Protein AF-A0A420GBQ2-F1 (afdb_monomer_lite)

Organism: NCBI:txid459529

Radius of gyration: 22.53 Å; chains: 1; bounding box: 46×82×47 Å

Sequence (245 aa):
MKFKFLFLSILTILLNSCGFDLSGEWDITELYVQKIEGSSKLLYKYDAWGGRDSHVYGFIIIDSTQSFKIDLDSTLPMYNLSEIPSKNKISGIKHECKNDCGDEYYKTKPNYLPLRIDKSKSEGIAIENIVFQYRGLSEKDRGLRGDFVFEKFIETKDSIYFFNLNDIKSVYKKHLDELKLKKGEVYLSENEAGKITRIVINQTTLNPLNNEIIQTVAYFLSPESKIESSDFSDRGIFREVKASK

Foldseek 3Di:
DPPVVVVVVVVVCVVVVPPPPVPFAWAWPFWWWFDAAPDQKIKIWTWTAGDPRDTDTAIAIDGVVDDDDDDPVRGAPAPAFAAWGHQAETEHEDEDQPLCDDPSVVVDDADQFFPDWDWDDHPNYIYIYTYGHPCNVPVAAQDDQAAWEFADWDDDQFKIKTAFIWGDPDPVTDTDGMDIGTFAPWEFDADPVQWTAKIKDWHFDADPPGRGTNYTYIYIYGYPDTDGPVVDDSTSYIYTDPPDD

Structure (mmCIF, N/CA/C/O backbone):
data_AF-A0A420GBQ2-F1
#
_entry.id   AF-A0A420GBQ2-F1
#
loop_
_atom_site.group_PDB
_atom_site.id
_atom_site.type_symbol
_atom_site.label_atom_id
_atom_site.label_alt_id
_atom_site.label_comp_id
_atom_site.label_asym_id
_atom_site.label_entity_id
_atom_site.label_seq_id
_atom_site.pdbx_PDB_ins_code
_atom_site.Cartn_x
_atom_site.Cartn_y
_atom_site.Cartn_z
_atom_site.occupancy
_atom_site.B_iso_or_equiv
_atom_site.auth_seq_id
_atom_site.auth_comp_id
_atom_site.auth_asym_id
_atom_site.auth_atom_id
_atom_site.pdbx_PDB_model_num
ATOM 1 N N . MET A 1 1 ? 28.079 -57.629 24.227 1.00 48.16 1 MET A N 1
ATOM 2 C CA . MET A 1 1 ? 27.407 -57.046 23.037 1.00 48.16 1 MET A CA 1
ATOM 3 C C . MET A 1 1 ? 26.118 -56.257 23.323 1.00 48.16 1 MET A C 1
ATOM 5 O O . MET A 1 1 ? 25.509 -55.806 22.368 1.00 48.16 1 MET A O 1
ATOM 9 N N . LYS A 1 2 ? 25.702 -56.015 24.581 1.00 47.53 2 LYS A N 1
ATOM 10 C CA . LYS A 1 2 ? 24.427 -55.316 24.871 1.00 47.53 2 LYS A CA 1
ATOM 11 C C . LYS A 1 2 ? 24.547 -53.805 25.155 1.00 47.53 2 LYS A C 1
ATOM 13 O O . LYS A 1 2 ? 23.568 -53.093 25.004 1.00 47.53 2 LYS A O 1
ATOM 18 N N . PHE A 1 3 ? 25.742 -53.294 25.469 1.00 49.47 3 PHE A N 1
ATOM 19 C CA . PHE A 1 3 ? 25.951 -51.862 25.761 1.00 49.47 3 PHE A CA 1
ATOM 20 C C . PHE A 1 3 ? 26.201 -50.981 24.522 1.00 49.47 3 PHE A C 1
ATOM 22 O O . PHE A 1 3 ? 25.900 -49.794 24.547 1.00 49.47 3 PHE A O 1
ATOM 29 N N . LYS A 1 4 ? 26.700 -51.553 23.414 1.00 45.00 4 LYS A N 1
ATOM 30 C CA . LYS A 1 4 ? 26.932 -50.802 22.163 1.00 45.00 4 LYS A CA 1
ATOM 31 C C . LYS A 1 4 ? 25.638 -50.466 21.412 1.00 45.00 4 LYS A C 1
ATOM 33 O O . LYS A 1 4 ? 25.600 -49.472 20.701 1.00 45.00 4 LYS A O 1
ATOM 38 N N . PHE A 1 5 ? 24.580 -51.259 21.601 1.00 50.59 5 PHE A N 1
ATOM 39 C CA . PHE A 1 5 ? 23.279 -51.008 20.974 1.00 50.59 5 PHE A CA 1
ATOM 40 C C . PHE A 1 5 ? 22.520 -49.856 21.648 1.00 50.59 5 PHE A C 1
ATOM 42 O O . PHE A 1 5 ? 21.879 -49.076 20.955 1.00 50.59 5 PHE A O 1
ATOM 49 N N . LEU A 1 6 ? 22.668 -49.689 22.971 1.00 51.25 6 LEU A N 1
ATOM 50 C CA . LEU A 1 6 ? 21.994 -48.623 23.724 1.00 51.25 6 LEU A CA 1
ATOM 51 C C . LEU A 1 6 ? 22.535 -47.222 23.372 1.00 51.25 6 LEU A C 1
ATOM 53 O O . LEU A 1 6 ? 21.782 -46.253 23.295 1.00 51.25 6 LEU A O 1
ATOM 57 N N . PHE A 1 7 ? 23.843 -47.129 23.10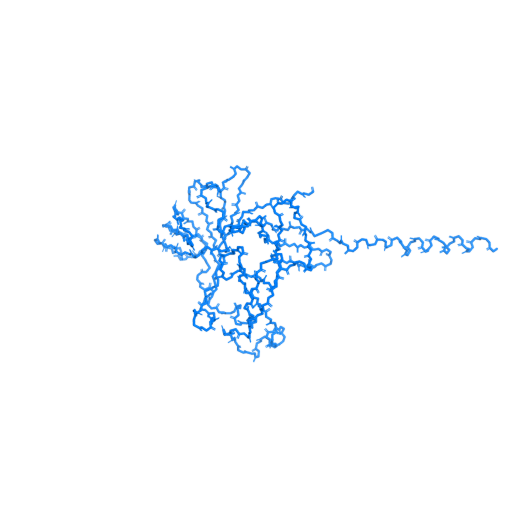8 1.00 53.84 7 PHE A N 1
ATOM 58 C CA . PHE A 1 7 ? 24.493 -45.878 22.707 1.00 53.84 7 PHE A CA 1
ATOM 59 C C . PHE A 1 7 ? 24.068 -45.434 21.297 1.00 53.84 7 PHE A C 1
ATOM 61 O O . PHE A 1 7 ? 23.912 -44.243 21.045 1.00 53.84 7 PHE A O 1
ATOM 68 N N . LEU A 1 8 ? 23.804 -46.389 20.394 1.00 54.50 8 LEU A N 1
ATOM 69 C CA . LEU A 1 8 ? 23.334 -46.111 19.033 1.00 54.50 8 LEU A CA 1
ATOM 70 C C . LEU A 1 8 ? 21.863 -45.649 19.007 1.00 54.50 8 LEU A C 1
ATOM 72 O O . LEU A 1 8 ? 21.494 -44.803 18.193 1.00 54.50 8 LEU A O 1
ATOM 76 N N . SER A 1 9 ? 21.032 -46.142 19.934 1.00 55.81 9 SER A N 1
ATOM 77 C CA . SER A 1 9 ? 19.646 -45.679 20.111 1.00 55.81 9 SER A CA 1
ATOM 78 C C . SER A 1 9 ? 19.543 -44.283 20.741 1.00 55.81 9 SER A C 1
ATOM 80 O O . SER A 1 9 ? 18.663 -43.515 20.379 1.00 55.81 9 SER A O 1
ATOM 82 N N . ILE A 1 10 ? 20.464 -43.898 21.633 1.00 58.31 10 ILE A N 1
ATOM 83 C CA . ILE A 1 10 ? 20.493 -42.534 22.198 1.00 58.31 10 ILE A CA 1
ATOM 84 C C . ILE A 1 10 ? 21.029 -41.530 21.166 1.00 58.31 10 ILE A C 1
ATOM 86 O O . ILE A 1 10 ? 20.510 -40.421 21.056 1.00 58.31 10 ILE A O 1
ATOM 90 N N . LEU A 1 11 ? 22.006 -41.930 20.345 1.00 50.84 11 LEU A N 1
ATOM 91 C CA . LEU A 1 11 ? 22.536 -41.081 19.275 1.00 50.84 11 LEU A CA 1
ATOM 92 C C . LEU A 1 11 ? 21.506 -40.840 18.157 1.00 50.84 11 LEU A C 1
ATOM 94 O O . LEU A 1 11 ? 21.461 -39.756 17.589 1.00 50.84 11 LEU A O 1
ATOM 98 N N . THR A 1 12 ? 20.634 -41.812 17.876 1.00 54.34 12 THR A N 1
ATOM 99 C CA . THR A 1 12 ? 19.519 -41.627 16.932 1.00 54.34 12 THR A CA 1
ATOM 100 C C . THR A 1 12 ? 18.398 -40.769 17.514 1.00 54.34 12 THR A C 1
ATOM 102 O O . THR A 1 12 ? 17.785 -40.030 16.755 1.00 54.34 12 THR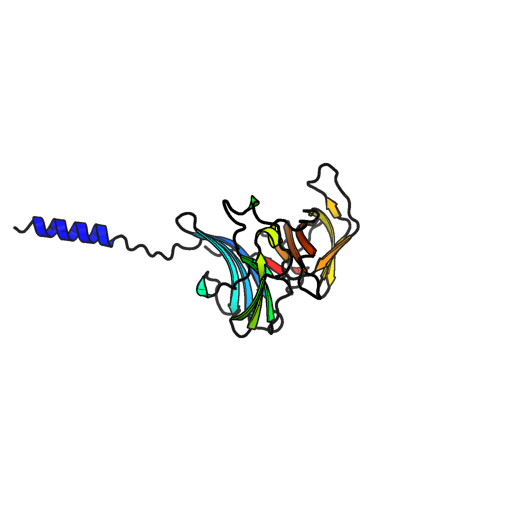 A O 1
ATOM 105 N N . ILE A 1 13 ? 18.166 -40.766 18.830 1.00 54.28 13 ILE A N 1
ATOM 106 C CA . ILE A 1 13 ? 17.232 -39.818 19.465 1.00 54.28 13 ILE A CA 1
ATOM 107 C C . ILE A 1 13 ? 17.809 -38.395 19.465 1.00 54.28 13 ILE A C 1
ATOM 109 O O . ILE A 1 13 ? 17.061 -37.460 19.228 1.00 54.28 13 ILE A O 1
ATOM 113 N N . LEU A 1 14 ? 19.125 -38.214 19.624 1.00 49.19 14 LEU A N 1
ATOM 114 C CA . LEU A 1 14 ? 19.772 -36.893 19.523 1.00 49.19 14 LEU A CA 1
ATOM 115 C C . LEU A 1 14 ? 19.879 -36.369 18.079 1.00 49.19 14 LEU A C 1
ATOM 117 O O . LEU A 1 14 ? 19.905 -35.161 17.866 1.00 49.19 14 LEU A O 1
ATOM 121 N N . LEU A 1 15 ? 19.912 -37.257 17.080 1.00 48.31 15 LEU A N 1
ATOM 122 C CA . LEU A 1 15 ? 19.883 -36.878 15.661 1.00 48.31 15 LEU A CA 1
ATOM 123 C C . LEU A 1 15 ? 18.452 -36.707 15.117 1.00 48.31 15 LEU A C 1
ATOM 125 O O . LEU A 1 15 ? 18.262 -35.959 14.164 1.00 48.31 15 LEU A O 1
ATOM 129 N N . ASN A 1 16 ? 17.447 -37.338 15.737 1.00 43.59 16 ASN A N 1
ATOM 130 C CA . ASN A 1 16 ? 16.025 -37.136 15.425 1.00 43.59 16 ASN A CA 1
ATOM 131 C C . ASN A 1 16 ? 15.321 -36.152 16.380 1.00 43.59 16 ASN A C 1
ATOM 133 O O . ASN A 1 16 ? 14.160 -35.827 16.155 1.00 43.59 16 ASN A O 1
ATOM 137 N N . SER A 1 17 ? 16.002 -35.620 17.406 1.00 36.12 17 SER A N 1
ATOM 138 C CA . SER A 1 17 ? 15.515 -34.471 18.188 1.00 36.12 17 SER A CA 1
ATOM 139 C C . SER A 1 17 ? 15.800 -33.133 17.508 1.00 36.12 17 SER A C 1
ATOM 141 O O . SER A 1 17 ? 15.483 -32.087 18.063 1.00 36.12 17 SER A O 1
ATOM 143 N N . CYS A 1 18 ? 16.312 -33.145 16.276 1.00 40.25 18 CYS A N 1
ATOM 144 C CA . CYS A 1 18 ? 15.996 -32.097 15.312 1.00 40.25 18 CYS A CA 1
ATOM 145 C C . CYS A 1 18 ? 14.585 -32.339 14.749 1.00 40.25 18 CYS A C 1
ATOM 147 O O . CYS A 1 18 ? 14.385 -32.388 13.539 1.00 40.25 18 CYS A O 1
ATOM 149 N N . GLY A 1 19 ? 13.597 -32.456 15.642 1.00 38.06 19 GLY A N 1
ATOM 150 C CA . GLY A 1 19 ? 12.214 -32.082 15.365 1.00 38.06 19 GLY A CA 1
ATOM 151 C C . GLY A 1 19 ? 12.168 -30.564 15.258 1.00 38.06 19 GLY A C 1
ATOM 152 O O . GLY A 1 19 ? 11.635 -29.869 16.112 1.00 38.06 19 GLY A O 1
ATOM 153 N N . PHE A 1 20 ? 12.864 -30.058 14.249 1.00 38.66 20 PHE A N 1
ATOM 154 C CA . PHE A 1 20 ? 12.733 -28.712 13.755 1.00 38.66 20 PHE A CA 1
ATOM 155 C C . PHE A 1 20 ? 11.348 -28.694 13.107 1.00 38.66 20 PHE A C 1
ATOM 157 O O . PHE A 1 20 ? 11.204 -29.036 11.933 1.00 38.66 20 PHE A O 1
ATOM 164 N N . ASP A 1 21 ? 10.321 -28.342 13.883 1.00 37.12 21 ASP A N 1
ATOM 165 C CA . ASP A 1 21 ? 9.167 -27.655 13.314 1.00 37.12 21 ASP A CA 1
ATOM 166 C C . ASP A 1 21 ? 9.733 -26.399 12.633 1.00 37.12 21 ASP A C 1
ATOM 168 O O . ASP A 1 21 ? 9.900 -25.335 13.220 1.00 37.12 21 ASP A O 1
ATOM 172 N N . LEU A 1 22 ? 10.145 -26.568 11.375 1.00 38.34 22 LEU A N 1
ATOM 173 C CA . LEU A 1 22 ? 10.631 -25.531 10.467 1.00 38.34 22 LEU A CA 1
ATOM 174 C C . LEU A 1 22 ? 9.480 -24.655 9.959 1.00 38.34 22 LEU A C 1
ATOM 176 O O . LEU A 1 22 ? 9.644 -23.933 8.983 1.00 38.34 22 LEU A O 1
ATOM 180 N N . SER A 1 23 ? 8.332 -24.661 10.633 1.00 43.38 23 SER A N 1
ATOM 181 C CA . SER A 1 23 ? 7.486 -23.479 10.704 1.00 43.38 23 SER A CA 1
ATOM 182 C C . SER A 1 23 ? 8.012 -22.616 11.846 1.00 43.38 23 SER A C 1
ATOM 184 O O . SER A 1 23 ? 7.393 -22.543 12.906 1.00 43.38 23 SER A O 1
ATOM 186 N N . GLY A 1 24 ? 9.188 -22.006 11.663 1.00 53.81 24 GLY A N 1
ATOM 187 C CA . GLY A 1 24 ? 9.595 -20.930 12.559 1.00 53.81 24 GLY A CA 1
ATOM 188 C C . GLY A 1 24 ? 8.446 -19.930 12.601 1.00 53.81 24 GLY A C 1
ATOM 189 O O . GLY A 1 24 ? 8.025 -19.458 11.544 1.00 53.81 24 GLY A O 1
ATOM 190 N N . GLU A 1 25 ? 7.869 -19.710 13.782 1.00 75.62 25 GLU A N 1
ATOM 191 C CA . GLU A 1 25 ? 6.807 -18.725 13.945 1.00 75.62 25 GLU A CA 1
ATOM 192 C C . GLU A 1 25 ? 7.329 -17.394 13.403 1.00 75.62 25 GLU A C 1
ATOM 194 O O . GLU A 1 25 ? 8.413 -16.938 13.774 1.00 75.62 25 GLU A O 1
ATOM 199 N N . TRP A 1 26 ? 6.605 -16.830 12.439 1.00 86.25 26 TRP A N 1
ATOM 200 C CA . TRP A 1 26 ? 6.921 -15.518 11.902 1.00 86.25 26 TRP A CA 1
ATOM 201 C C . TRP A 1 26 ? 6.672 -14.488 13.003 1.00 86.25 26 TRP A C 1
ATOM 203 O O . TRP A 1 26 ? 5.545 -14.347 13.475 1.00 86.25 26 TRP A O 1
ATOM 213 N N . ASP A 1 27 ? 7.714 -13.768 13.399 1.00 88.62 27 ASP A N 1
ATOM 214 C CA . ASP A 1 27 ? 7.606 -12.608 14.271 1.00 88.62 27 ASP A CA 1
ATOM 215 C C . ASP A 1 27 ? 7.079 -11.433 13.445 1.00 88.62 27 ASP A C 1
ATOM 217 O O . ASP A 1 27 ? 7.797 -10.841 12.635 1.00 88.62 27 ASP A O 1
ATOM 221 N N . ILE A 1 28 ? 5.784 -11.159 13.587 1.00 89.88 28 ILE A N 1
ATOM 222 C CA . ILE A 1 28 ? 5.087 -10.120 12.832 1.00 89.88 28 ILE A CA 1
ATOM 223 C C . ILE A 1 28 ? 5.432 -8.762 13.443 1.00 89.88 28 ILE A C 1
ATOM 225 O O . ILE A 1 28 ? 4.929 -8.403 14.508 1.00 89.88 28 ILE A O 1
ATOM 229 N N . THR A 1 29 ? 6.269 -7.996 12.748 1.00 89.88 29 THR A N 1
ATOM 230 C CA . THR A 1 29 ? 6.684 -6.654 13.169 1.00 89.88 29 THR A CA 1
ATOM 231 C C . THR A 1 29 ? 5.681 -5.581 12.779 1.00 89.88 29 THR A C 1
ATOM 233 O O . THR A 1 29 ? 5.510 -4.616 13.520 1.00 89.88 29 THR A O 1
ATOM 236 N N . GLU A 1 30 ? 4.992 -5.750 11.648 1.00 91.75 30 GLU A N 1
ATOM 237 C CA . GLU A 1 30 ? 3.912 -4.859 11.225 1.00 91.75 30 GLU A CA 1
ATOM 238 C C . GLU A 1 30 ? 2.740 -5.674 10.684 1.00 91.75 30 GLU A C 1
ATOM 240 O O . GLU A 1 30 ? 2.912 -6.574 9.859 1.00 91.75 30 GLU A O 1
ATOM 245 N N . LEU A 1 31 ? 1.528 -5.331 11.118 1.00 95.19 31 LEU A N 1
ATOM 246 C CA . LEU A 1 31 ? 0.303 -5.913 10.592 1.00 95.19 31 LEU A CA 1
ATOM 247 C C . LEU A 1 31 ? -0.752 -4.832 10.458 1.00 95.19 31 LEU A C 1
ATOM 249 O O . LEU A 1 31 ? -1.149 -4.203 11.437 1.00 95.19 31 LEU A O 1
ATOM 253 N N . TYR A 1 32 ? -1.243 -4.659 9.242 1.00 96.19 32 TYR A N 1
ATOM 254 C CA . TYR A 1 32 ? -2.335 -3.752 8.963 1.00 96.19 32 TYR A CA 1
ATOM 255 C C . TYR A 1 32 ? -3.437 -4.449 8.184 1.00 96.19 32 TYR A C 1
ATOM 257 O O . TYR A 1 32 ? -3.175 -5.353 7.393 1.00 96.19 32 TYR A O 1
ATOM 265 N N . VAL A 1 33 ? -4.673 -3.990 8.352 1.00 96.12 33 VAL A N 1
ATOM 266 C CA . VAL A 1 33 ? -5.839 -4.553 7.672 1.00 96.12 33 VAL A CA 1
ATOM 267 C C . VAL A 1 33 ? -6.712 -3.464 7.067 1.00 96.12 33 VAL A C 1
ATOM 269 O O . VAL A 1 33 ? -6.931 -2.419 7.676 1.00 96.12 33 VAL A O 1
ATOM 272 N N . GLN A 1 34 ? -7.247 -3.723 5.876 1.00 95.69 34 GLN A N 1
ATOM 273 C CA . GLN A 1 34 ? -8.368 -2.969 5.322 1.00 95.69 34 GLN A CA 1
ATOM 274 C C . GLN A 1 34 ? -9.473 -3.913 4.849 1.00 95.69 34 GLN A C 1
ATOM 276 O O . GLN A 1 34 ? -9.214 -5.041 4.420 1.00 95.69 34 GLN A O 1
ATOM 281 N N . LYS A 1 35 ? -10.718 -3.438 4.862 1.00 94.06 35 LYS A N 1
ATOM 282 C CA . LYS A 1 35 ? -11.835 -4.168 4.257 1.00 94.06 35 LYS A CA 1
ATOM 283 C C . LYS A 1 35 ? -11.841 -3.968 2.744 1.00 94.06 35 LYS A C 1
ATOM 285 O O . LYS A 1 35 ? -11.806 -2.837 2.264 1.00 94.06 35 LYS A O 1
ATOM 290 N N . ILE A 1 36 ? -11.976 -5.053 1.983 1.00 95.38 36 ILE A N 1
ATOM 291 C CA . ILE A 1 36 ? -12.133 -4.971 0.529 1.00 95.38 36 ILE A CA 1
ATOM 292 C C . ILE A 1 36 ? -13.586 -4.596 0.207 1.00 95.38 36 ILE A C 1
ATOM 294 O O . ILE A 1 36 ? -14.518 -5.364 0.478 1.00 95.38 36 ILE A O 1
ATOM 298 N N . GLU A 1 37 ? -13.786 -3.417 -0.394 1.00 90.25 37 GLU A N 1
ATOM 299 C CA . GLU A 1 37 ? -15.114 -2.857 -0.679 1.00 90.25 37 GLU A CA 1
ATOM 300 C C . GLU A 1 37 ? -15.996 -3.845 -1.462 1.00 90.25 37 GLU A C 1
ATOM 302 O O . GLU A 1 37 ? -15.614 -4.386 -2.506 1.00 90.25 37 GLU A O 1
ATOM 307 N N . GLY A 1 38 ? -17.214 -4.054 -0.954 1.00 90.50 38 GLY A N 1
ATOM 308 C CA . GLY A 1 38 ? -18.212 -4.920 -1.576 1.00 90.50 38 GLY A CA 1
ATOM 309 C C . GLY A 1 38 ? -17.965 -6.423 -1.403 1.00 90.50 38 GLY A C 1
ATOM 310 O O . GLY A 1 38 ? -18.552 -7.204 -2.151 1.00 90.50 38 GLY A O 1
ATOM 311 N N . SER A 1 39 ? -17.121 -6.837 -0.452 1.00 93.94 39 SER A N 1
ATOM 312 C CA . SER A 1 39 ? -16.868 -8.249 -0.136 1.00 93.94 39 SER A CA 1
ATOM 313 C C . SER A 1 39 ? -16.846 -8.533 1.376 1.00 93.94 39 SER A C 1
ATOM 315 O O . SER A 1 39 ? -16.790 -7.605 2.187 1.00 93.94 39 SER A O 1
ATOM 317 N N . SER A 1 40 ? -16.872 -9.819 1.745 1.00 94.00 40 SER A N 1
ATOM 318 C CA . SER A 1 40 ? -16.574 -10.320 3.100 1.00 94.00 40 SER A CA 1
ATOM 319 C C . SER A 1 40 ? -15.072 -10.457 3.368 1.00 94.00 40 SER A C 1
ATOM 321 O O . SER A 1 40 ? -14.684 -11.036 4.375 1.00 94.00 40 SER A O 1
ATOM 323 N N . LYS A 1 41 ? -14.212 -9.974 2.465 1.00 95.94 41 LYS A N 1
ATOM 324 C CA . LYS A 1 41 ? -12.771 -10.211 2.529 1.00 95.94 41 LYS A CA 1
ATOM 325 C C . LYS A 1 41 ? -12.017 -9.007 3.074 1.00 95.94 41 LYS A C 1
ATOM 327 O O . LYS A 1 41 ? -12.394 -7.850 2.864 1.00 95.94 41 LYS A O 1
ATOM 332 N N . LEU A 1 42 ? -10.934 -9.313 3.762 1.00 96.31 42 LEU A N 1
ATOM 333 C CA . LEU A 1 42 ? -9.969 -8.389 4.320 1.00 96.31 42 LEU A CA 1
ATOM 334 C C . LEU A 1 42 ? -8.676 -8.500 3.516 1.00 96.31 42 LEU A C 1
ATOM 336 O O . LEU A 1 42 ? -8.286 -9.590 3.101 1.00 96.31 42 LEU A O 1
ATOM 340 N N . LEU A 1 43 ? -8.022 -7.367 3.296 1.00 97.50 43 LEU A N 1
ATOM 341 C CA . LEU A 1 43 ? -6.673 -7.313 2.759 1.00 97.50 43 LEU A CA 1
ATOM 342 C C . LEU A 1 43 ? -5.736 -6.963 3.905 1.00 97.50 43 LEU A C 1
ATOM 344 O O . LEU A 1 43 ? -5.801 -5.856 4.443 1.00 97.50 43 LEU A O 1
ATOM 348 N N . TYR A 1 44 ? -4.874 -7.904 4.259 1.00 96.69 44 TYR A N 1
ATOM 349 C CA . TYR A 1 44 ? -3.814 -7.680 5.224 1.00 96.69 44 TYR A CA 1
ATOM 350 C C . TYR A 1 44 ? -2.550 -7.241 4.506 1.00 96.69 44 TYR A C 1
ATOM 352 O O . TYR A 1 44 ? -2.202 -7.820 3.480 1.00 96.69 44 TYR A O 1
ATOM 360 N N . LYS A 1 45 ? -1.858 -6.249 5.063 1.00 96.56 45 LYS A N 1
ATOM 361 C CA . LYS A 1 45 ? -0.446 -5.986 4.799 1.00 96.56 45 LYS A CA 1
ATOM 362 C C . LYS A 1 45 ? 0.346 -6.473 5.997 1.00 96.56 45 LYS A C 1
ATOM 364 O O . LYS A 1 45 ? -0.008 -6.133 7.122 1.00 96.56 45 LYS A O 1
ATOM 369 N N . TYR A 1 46 ? 1.406 -7.223 5.751 1.00 94.88 46 TYR A N 1
ATOM 370 C CA . TYR A 1 46 ? 2.268 -7.727 6.810 1.00 94.88 46 TYR A CA 1
ATOM 371 C C . TYR A 1 46 ? 3.737 -7.468 6.491 1.00 94.88 46 TYR A C 1
ATOM 373 O O . TYR A 1 46 ? 4.123 -7.411 5.321 1.00 94.88 46 TYR A O 1
ATOM 381 N N . ASP A 1 47 ? 4.526 -7.342 7.549 1.00 93.56 47 ASP A N 1
ATOM 382 C CA . ASP A 1 47 ? 5.983 -7.397 7.565 1.00 93.56 47 ASP A CA 1
ATOM 383 C C . ASP A 1 47 ? 6.378 -8.298 8.738 1.00 93.56 47 ASP A C 1
ATOM 385 O O . ASP A 1 47 ? 5.866 -8.129 9.851 1.00 93.56 47 ASP A O 1
ATOM 389 N N . ALA A 1 48 ? 7.197 -9.311 8.475 1.00 92.25 48 ALA A N 1
ATOM 390 C CA . ALA A 1 48 ? 7.578 -10.288 9.475 1.00 92.25 48 ALA A CA 1
ATOM 391 C C . ALA A 1 48 ? 8.994 -10.822 9.273 1.00 92.25 48 ALA A C 1
ATOM 393 O O . ALA A 1 48 ? 9.499 -10.962 8.153 1.00 92.25 48 ALA A O 1
ATOM 394 N N . TRP A 1 49 ? 9.598 -11.201 10.391 1.00 90.75 49 TRP A N 1
ATOM 395 C CA . TRP A 1 49 ? 10.902 -11.840 10.459 1.00 90.75 49 TRP A CA 1
ATOM 396 C C . TRP A 1 49 ? 10.748 -13.286 10.913 1.00 90.75 49 TRP A C 1
ATOM 398 O O . TRP A 1 49 ? 9.877 -13.621 11.705 1.00 90.75 49 TRP A O 1
ATOM 408 N N . GLY A 1 50 ? 11.588 -14.174 10.411 1.00 84.62 50 GLY A N 1
ATOM 409 C CA . GLY A 1 50 ? 11.617 -15.572 10.809 1.00 84.62 50 GLY A CA 1
ATOM 410 C C . GLY A 1 50 ? 13.051 -16.071 10.874 1.00 84.62 50 GLY A C 1
ATOM 411 O O . GLY A 1 50 ? 13.911 -15.602 10.133 1.00 84.62 50 GLY A O 1
ATOM 412 N N . GLY A 1 51 ? 13.297 -17.058 11.738 1.00 76.81 51 GLY A N 1
ATOM 413 C CA . GLY A 1 51 ? 14.520 -17.868 11.778 1.00 76.81 51 GLY A CA 1
ATOM 414 C C . GLY A 1 51 ? 15.831 -17.153 11.407 1.00 76.81 51 GLY A C 1
ATOM 415 O O . GLY A 1 51 ? 16.144 -16.088 11.920 1.00 76.81 51 GLY A O 1
ATOM 416 N N . ARG A 1 52 ? 16.636 -17.785 10.543 1.00 71.88 52 ARG A N 1
ATOM 417 C CA . ARG A 1 52 ? 17.964 -17.312 10.103 1.00 71.88 52 ARG A CA 1
ATOM 418 C C . ARG A 1 52 ? 17.856 -16.089 9.180 1.00 71.88 52 ARG A C 1
ATOM 420 O O . ARG A 1 52 ? 18.069 -16.222 7.977 1.00 71.88 52 ARG A O 1
ATOM 427 N N . ASP A 1 53 ? 17.486 -14.942 9.735 1.00 72.94 53 ASP A N 1
ATOM 428 C CA . ASP A 1 53 ? 17.402 -13.650 9.041 1.00 72.94 53 ASP A CA 1
ATOM 429 C C . ASP A 1 53 ? 16.454 -13.661 7.827 1.00 72.94 53 ASP A C 1
ATOM 431 O O . ASP A 1 53 ? 16.659 -12.952 6.841 1.00 72.94 53 ASP A O 1
ATOM 435 N N . SER A 1 54 ? 15.413 -14.497 7.866 1.00 85.19 54 SER A N 1
ATOM 436 C CA . SER A 1 54 ? 14.405 -14.531 6.809 1.00 85.19 54 SER A CA 1
ATOM 437 C C . SER A 1 54 ? 13.423 -13.389 7.025 1.00 85.19 54 SER A C 1
ATOM 439 O O . SER A 1 54 ? 12.797 -13.300 8.075 1.00 85.19 54 SER A O 1
ATOM 441 N N . HIS A 1 55 ? 13.278 -12.523 6.030 1.00 90.19 55 HIS A N 1
ATOM 442 C CA . HIS A 1 55 ? 12.339 -11.404 6.048 1.00 90.19 55 HIS A CA 1
ATOM 443 C C . HIS A 1 55 ? 11.286 -11.613 4.968 1.00 90.19 55 HIS A C 1
ATOM 445 O O . HIS A 1 55 ? 11.620 -11.929 3.824 1.00 90.19 55 HIS A O 1
ATOM 451 N N . VAL A 1 56 ? 10.017 -11.460 5.332 1.00 91.12 56 VAL A N 1
ATOM 452 C CA . VAL A 1 56 ? 8.890 -11.566 4.407 1.00 91.12 56 VAL A CA 1
ATOM 453 C C . VAL A 1 56 ? 7.914 -10.435 4.662 1.00 91.12 56 VAL A C 1
ATOM 455 O O . VAL A 1 56 ? 7.570 -10.119 5.795 1.00 91.12 56 VAL A O 1
ATOM 458 N N . TYR A 1 57 ? 7.426 -9.842 3.586 1.00 93.62 57 TYR A N 1
ATOM 459 C CA . TYR A 1 57 ? 6.403 -8.815 3.645 1.00 93.62 57 TYR A CA 1
ATOM 460 C C . TYR A 1 57 ? 5.543 -8.900 2.391 1.00 93.62 57 TYR A C 1
ATOM 462 O O . TYR A 1 57 ? 5.972 -9.416 1.355 1.00 93.62 57 TYR A O 1
ATOM 470 N N . GLY A 1 58 ? 4.321 -8.392 2.470 1.00 95.12 58 GLY A N 1
ATOM 471 C CA . GLY A 1 58 ? 3.420 -8.412 1.328 1.00 95.12 58 GLY A CA 1
ATOM 472 C C . GLY A 1 58 ? 1.974 -8.222 1.729 1.00 95.12 58 GLY A C 1
ATOM 473 O O . GLY A 1 58 ? 1.672 -7.621 2.762 1.00 95.12 58 GLY A O 1
ATOM 474 N N . PHE A 1 59 ? 1.083 -8.741 0.887 1.00 97.25 59 PHE A N 1
ATOM 475 C CA . PHE A 1 59 ? -0.351 -8.689 1.118 1.00 97.25 59 PHE A CA 1
ATOM 476 C C . PHE A 1 59 ? -0.979 -10.078 1.066 1.00 97.25 59 PHE A C 1
ATOM 478 O O . PHE A 1 59 ? -0.599 -10.882 0.221 1.00 97.25 59 PHE A O 1
ATOM 485 N N . ILE A 1 60 ? -1.967 -10.340 1.920 1.00 96.38 60 ILE A N 1
ATOM 486 C CA . ILE A 1 60 ? -2.760 -11.581 1.919 1.00 96.38 60 ILE A CA 1
ATOM 487 C C . ILE A 1 60 ? -4.244 -11.213 1.966 1.00 96.38 60 ILE A C 1
ATOM 489 O O . ILE A 1 60 ? -4.644 -10.289 2.680 1.00 96.38 60 ILE A O 1
ATOM 493 N N . ILE A 1 61 ? -5.063 -11.930 1.195 1.00 97.00 61 ILE A N 1
ATOM 494 C CA . ILE A 1 61 ? -6.524 -11.817 1.245 1.00 97.00 61 ILE A CA 1
ATOM 495 C C . ILE A 1 61 ? -7.048 -12.891 2.193 1.00 97.00 61 ILE A C 1
ATOM 497 O O . ILE A 1 61 ? -6.745 -14.064 2.011 1.00 97.00 61 ILE A O 1
ATOM 501 N N . ILE A 1 62 ? -7.858 -12.496 3.171 1.00 95.00 62 ILE A N 1
ATOM 502 C CA . ILE A 1 62 ? -8.439 -13.410 4.161 1.00 95.00 62 ILE A CA 1
ATOM 503 C C . ILE A 1 62 ? -9.944 -13.157 4.242 1.00 95.00 62 ILE A C 1
ATOM 505 O O . ILE A 1 62 ? -10.389 -12.014 4.114 1.00 95.00 62 ILE A O 1
ATOM 509 N N . ASP A 1 63 ? -10.758 -14.197 4.431 1.00 93.50 63 ASP A N 1
ATOM 510 C CA . ASP A 1 63 ? -12.171 -13.978 4.753 1.00 93.50 63 ASP A CA 1
ATOM 511 C C . ASP A 1 63 ? -12.310 -13.403 6.170 1.00 93.50 63 ASP A C 1
ATOM 513 O O . ASP A 1 63 ? -11.635 -13.838 7.095 1.00 93.50 63 ASP A O 1
ATOM 517 N N . SER A 1 64 ? -13.210 -12.440 6.363 1.00 89.88 64 SER A N 1
ATOM 518 C CA . SER A 1 64 ? -13.454 -11.798 7.660 1.00 89.88 64 SER A CA 1
ATOM 519 C C . SER A 1 64 ? -13.763 -12.753 8.821 1.00 89.88 64 SER A C 1
ATOM 521 O O . SER A 1 64 ? -13.633 -12.346 9.973 1.00 89.88 64 SER A O 1
ATOM 523 N N . THR A 1 65 ? -14.170 -14.001 8.557 1.00 91.75 65 THR A N 1
ATOM 524 C CA . THR A 1 65 ? -14.402 -15.010 9.603 1.00 91.75 65 THR A CA 1
ATOM 525 C C . THR A 1 65 ? -13.146 -15.777 10.020 1.00 91.75 65 THR A C 1
ATOM 527 O O . THR A 1 65 ? -13.216 -16.598 10.932 1.00 91.75 65 THR A O 1
ATOM 530 N N . GLN A 1 66 ? -12.022 -15.591 9.328 1.00 90.06 66 GLN A N 1
ATOM 531 C CA . GLN A 1 66 ? -10.776 -16.319 9.557 1.00 90.06 66 GLN A CA 1
ATOM 532 C C . GLN A 1 66 ? -9.752 -15.452 10.296 1.00 90.06 66 GLN A C 1
ATOM 534 O O . GLN A 1 66 ? -9.717 -14.230 10.158 1.00 90.06 66 GLN A O 1
ATOM 539 N N . SER A 1 67 ? -8.893 -16.101 11.081 1.00 88.62 67 SER A N 1
ATOM 540 C CA . SER A 1 67 ? -7.769 -15.444 11.750 1.00 88.62 67 SER A CA 1
ATOM 541 C C . SER A 1 67 ? -6.589 -15.264 10.797 1.00 88.62 67 SER A C 1
ATOM 543 O O . SER A 1 67 ? -6.349 -16.102 9.928 1.00 88.62 67 SER A O 1
ATOM 545 N N . PHE A 1 68 ? -5.825 -14.188 10.989 1.00 90.31 68 PHE A N 1
ATOM 546 C CA . PHE A 1 68 ? -4.612 -13.944 10.215 1.00 90.31 68 PHE A CA 1
ATOM 547 C C . PHE A 1 68 ? -3.535 -14.992 10.521 1.00 90.31 68 PHE A C 1
ATOM 549 O O . PHE A 1 68 ? -3.229 -15.260 11.683 1.00 90.31 68 PHE A O 1
ATOM 556 N N . LYS A 1 69 ? -2.932 -15.549 9.469 1.00 88.88 69 LYS A N 1
ATOM 557 C CA . LYS A 1 69 ? -1.727 -16.377 9.527 1.00 88.88 69 LYS A CA 1
ATOM 558 C C . LYS A 1 69 ? -0.906 -16.112 8.272 1.00 88.88 69 LYS A C 1
ATOM 560 O O . LYS A 1 69 ? -1.469 -16.016 7.185 1.00 88.88 69 LYS A O 1
ATOM 565 N N . ILE A 1 70 ? 0.413 -16.020 8.420 1.00 88.38 70 ILE A N 1
ATOM 566 C CA . ILE A 1 70 ? 1.304 -15.921 7.263 1.00 88.38 70 ILE A CA 1
ATOM 567 C C . ILE A 1 70 ? 1.350 -17.282 6.570 1.00 88.38 70 ILE A C 1
ATOM 569 O O . ILE A 1 70 ? 1.845 -18.263 7.128 1.00 88.38 70 ILE A O 1
ATOM 573 N N . ASP A 1 71 ? 0.833 -17.305 5.348 1.00 89.44 71 ASP A N 1
ATOM 574 C CA . ASP A 1 71 ? 0.973 -18.390 4.388 1.00 89.44 71 ASP A CA 1
ATOM 575 C C . ASP A 1 71 ? 1.588 -17.805 3.114 1.00 89.44 71 ASP A C 1
ATOM 577 O O . ASP A 1 71 ? 0.939 -17.044 2.394 1.00 89.44 71 ASP A O 1
ATOM 581 N N . LEU A 1 72 ? 2.858 -18.137 2.867 1.00 89.19 72 LEU A N 1
ATOM 582 C CA . LEU A 1 72 ? 3.627 -17.584 1.752 1.00 89.19 72 LEU A CA 1
ATOM 583 C C . LEU A 1 72 ? 3.050 -17.968 0.385 1.00 89.19 72 LEU A C 1
ATOM 585 O O . LEU A 1 72 ? 3.239 -17.221 -0.574 1.00 89.19 72 LEU A O 1
ATOM 589 N N . ASP A 1 73 ? 2.321 -19.083 0.295 1.00 90.12 73 ASP A N 1
ATOM 590 C CA . ASP A 1 73 ? 1.670 -19.509 -0.948 1.00 90.12 73 ASP A CA 1
ATOM 591 C C . ASP A 1 73 ? 0.430 -18.652 -1.256 1.00 90.12 73 ASP A C 1
ATOM 593 O O . ASP A 1 73 ? 0.031 -18.503 -2.414 1.00 90.12 73 ASP A O 1
ATOM 597 N N . SER A 1 74 ? -0.162 -18.048 -0.222 1.00 91.62 74 SER A N 1
ATOM 598 C CA . SER A 1 74 ? -1.309 -17.139 -0.330 1.00 91.62 74 SER A CA 1
ATOM 599 C C . SER A 1 74 ? -0.913 -15.674 -0.563 1.00 91.62 74 SER A C 1
ATOM 601 O O . SER A 1 74 ? -1.771 -14.839 -0.879 1.00 91.62 74 SER A O 1
ATOM 603 N N . THR A 1 75 ? 0.377 -15.346 -0.424 1.00 95.06 75 THR A N 1
ATOM 604 C CA . THR A 1 75 ? 0.889 -13.984 -0.579 1.00 95.06 75 THR A CA 1
ATOM 605 C C . THR A 1 75 ? 0.658 -13.474 -1.996 1.00 95.06 75 THR A C 1
ATOM 607 O O . THR A 1 75 ? 1.056 -14.077 -2.996 1.00 95.06 75 THR A O 1
ATOM 610 N N . LEU A 1 76 ? 0.020 -12.309 -2.096 1.00 97.06 76 LEU A N 1
ATOM 611 C CA . LEU A 1 76 ? -0.187 -11.636 -3.367 1.00 97.06 76 LEU A CA 1
ATOM 612 C C . LEU A 1 76 ? 1.164 -11.243 -3.976 1.00 97.06 76 LEU A C 1
ATOM 614 O O . LEU A 1 76 ? 2.044 -10.763 -3.263 1.00 97.06 76 LEU A O 1
ATOM 618 N N . PRO A 1 77 ? 1.330 -11.355 -5.305 1.00 94.94 77 PRO A N 1
ATOM 619 C CA . PRO A 1 77 ? 2.617 -11.157 -5.964 1.00 94.94 77 PRO A CA 1
ATOM 620 C C . PRO A 1 77 ? 3.015 -9.673 -6.086 1.00 94.94 77 PRO A C 1
ATOM 622 O O . PRO A 1 77 ? 3.607 -9.289 -7.085 1.00 94.94 77 PRO A O 1
ATOM 625 N N . MET A 1 78 ? 2.674 -8.811 -5.132 1.00 95.25 78 MET A N 1
ATOM 626 C CA . MET A 1 78 ? 2.850 -7.358 -5.199 1.00 95.25 78 MET A CA 1
ATOM 627 C C . MET A 1 78 ? 3.451 -6.815 -3.902 1.00 95.25 78 MET A C 1
ATOM 629 O O . MET A 1 78 ? 3.140 -7.299 -2.817 1.00 95.25 78 MET A O 1
ATOM 633 N N . TYR A 1 79 ? 4.272 -5.774 -4.019 1.00 91.69 79 TYR A N 1
ATOM 634 C CA . TYR A 1 79 ? 4.855 -5.064 -2.874 1.00 91.69 79 TYR A CA 1
ATOM 635 C C . TYR A 1 79 ? 4.049 -3.820 -2.495 1.00 91.69 79 TYR A C 1
ATOM 637 O O . TYR A 1 79 ? 4.016 -3.425 -1.329 1.00 91.69 79 TYR A O 1
ATOM 645 N N . ASN A 1 80 ? 3.368 -3.236 -3.484 1.00 93.38 80 ASN A N 1
ATOM 646 C CA . ASN A 1 80 ? 2.574 -2.019 -3.371 1.00 93.38 80 ASN A CA 1
ATOM 647 C C . ASN A 1 80 ? 1.233 -2.181 -4.084 1.00 93.38 80 ASN A C 1
ATOM 649 O O . ASN A 1 80 ? 1.130 -2.944 -5.047 1.00 93.38 80 ASN A O 1
ATOM 653 N N . LEU A 1 81 ? 0.225 -1.423 -3.656 1.00 95.69 81 LEU A N 1
ATOM 654 C CA . LEU A 1 81 ? -1.033 -1.296 -4.391 1.00 95.69 81 LEU A CA 1
ATOM 655 C C . LEU A 1 81 ? -0.930 -0.109 -5.348 1.00 95.69 81 LEU A C 1
ATOM 657 O O . LEU A 1 81 ? -0.389 0.939 -5.002 1.00 95.69 81 LEU A O 1
ATOM 661 N N . SER A 1 82 ? -1.482 -0.248 -6.550 1.00 93.31 82 SER A N 1
ATOM 662 C CA . SER A 1 82 ? -1.590 0.873 -7.493 1.00 93.31 82 SER A CA 1
ATOM 663 C C . SER A 1 82 ? -2.935 1.598 -7.393 1.00 93.31 82 SER A C 1
ATOM 665 O O . SER A 1 82 ? -3.064 2.736 -7.839 1.00 93.31 82 SER A O 1
ATOM 667 N N . GLU A 1 83 ? -3.956 0.932 -6.846 1.00 93.12 83 GLU A N 1
ATOM 668 C CA . GLU A 1 83 ? -5.339 1.408 -6.765 1.00 93.12 83 GLU A CA 1
ATOM 669 C C . GLU A 1 83 ? -6.019 0.896 -5.485 1.00 93.12 83 GLU A C 1
ATOM 671 O O . GLU A 1 83 ? -5.533 -0.026 -4.828 1.00 93.12 83 GLU A O 1
ATOM 676 N N . ILE A 1 84 ? -7.179 1.468 -5.148 1.00 95.50 84 ILE A N 1
ATOM 677 C CA . ILE A 1 84 ? -7.999 1.011 -4.019 1.00 95.50 84 ILE A CA 1
ATOM 678 C C . ILE A 1 84 ? -8.559 -0.390 -4.331 1.00 95.50 84 ILE A C 1
ATOM 680 O O . ILE A 1 84 ? -9.249 -0.545 -5.346 1.00 95.50 84 ILE A O 1
ATOM 684 N N . PRO A 1 85 ? -8.317 -1.400 -3.475 1.00 95.44 85 PRO A N 1
ATOM 685 C CA . PRO A 1 85 ? -8.840 -2.750 -3.664 1.00 95.44 85 PRO A CA 1
ATOM 686 C C . PRO A 1 85 ? -10.370 -2.793 -3.727 1.00 95.44 85 PRO A C 1
ATOM 688 O O . PRO A 1 85 ? -11.066 -2.088 -2.995 1.00 95.44 85 PRO A O 1
ATOM 691 N N . SER A 1 86 ? -10.912 -3.683 -4.558 1.00 95.69 86 SER A N 1
ATOM 692 C CA . SER A 1 86 ? -12.354 -3.938 -4.647 1.00 95.69 86 SER A CA 1
ATOM 693 C C . SER A 1 86 ? -12.644 -5.430 -4.776 1.00 95.69 86 SER A C 1
ATOM 695 O O . SER A 1 86 ? -11.772 -6.210 -5.157 1.00 95.69 86 SER A O 1
ATOM 697 N N . LYS A 1 87 ? -13.904 -5.828 -4.562 1.00 95.81 87 LYS A N 1
ATOM 698 C CA . LYS A 1 87 ? -14.356 -7.217 -4.768 1.00 95.81 87 LYS A CA 1
ATOM 699 C C . LYS A 1 87 ? -14.064 -7.783 -6.167 1.00 95.81 87 LYS A C 1
ATOM 701 O O . LYS A 1 87 ? -14.074 -8.994 -6.346 1.00 95.81 87 LYS A O 1
ATOM 706 N N . ASN A 1 88 ? -13.870 -6.913 -7.160 1.00 97.12 88 ASN A N 1
ATOM 707 C CA . ASN A 1 88 ? -13.660 -7.314 -8.548 1.00 97.12 88 ASN A CA 1
ATOM 708 C C . ASN A 1 88 ? -12.173 -7.431 -8.892 1.00 97.12 88 ASN A C 1
ATOM 710 O O . ASN A 1 88 ? -11.803 -8.307 -9.671 1.00 97.12 88 ASN A O 1
ATOM 714 N N . LYS A 1 89 ? -11.337 -6.536 -8.350 1.00 96.88 89 LYS A N 1
ATOM 715 C CA . LYS A 1 89 ? -9.935 -6.389 -8.747 1.00 96.88 89 LYS A CA 1
ATOM 716 C C . LYS A 1 89 ? -9.077 -5.835 -7.609 1.00 96.88 89 LYS A C 1
ATOM 718 O O . LYS A 1 89 ? -9.481 -4.868 -6.956 1.00 96.88 89 LYS A O 1
ATOM 723 N N . ILE A 1 90 ? -7.875 -6.388 -7.461 1.00 97.44 90 ILE A N 1
ATOM 724 C CA . ILE A 1 90 ? -6.749 -5.782 -6.744 1.00 97.44 90 ILE A CA 1
ATOM 725 C C . ILE A 1 90 ? -5.623 -5.567 -7.752 1.00 97.44 90 ILE A C 1
ATOM 727 O O . ILE A 1 90 ? -5.191 -6.513 -8.414 1.00 97.44 90 ILE A O 1
ATOM 731 N N . SER A 1 91 ? -5.175 -4.320 -7.875 1.00 96.75 91 SER A N 1
ATOM 732 C CA . SER A 1 91 ? -4.065 -3.946 -8.747 1.00 96.75 91 SER A CA 1
ATOM 733 C C . SER A 1 91 ? -2.856 -3.548 -7.910 1.00 96.75 91 SER A C 1
ATOM 735 O O . SER A 1 91 ? -2.973 -2.734 -6.991 1.00 96.75 91 SER A O 1
ATOM 737 N N . GLY A 1 92 ? -1.710 -4.139 -8.227 1.00 96.69 92 GLY A N 1
ATOM 738 C CA . GLY A 1 92 ? -0.470 -3.938 -7.496 1.00 96.69 92 GLY A CA 1
ATOM 739 C C . GLY A 1 92 ? 0.742 -3.755 -8.391 1.00 96.69 92 GLY A C 1
ATOM 740 O O . GLY A 1 92 ? 0.671 -3.840 -9.619 1.00 96.69 92 GLY A O 1
ATOM 741 N N . ILE A 1 93 ? 1.860 -3.475 -7.736 1.00 95.75 93 ILE A N 1
ATOM 742 C CA . ILE A 1 93 ? 3.156 -3.244 -8.355 1.00 95.75 93 ILE A CA 1
ATOM 743 C C . ILE A 1 93 ? 4.183 -4.153 -7.684 1.00 95.75 93 ILE A C 1
ATOM 745 O O . ILE A 1 93 ? 4.241 -4.246 -6.454 1.00 95.75 93 ILE A O 1
ATOM 749 N N . LYS A 1 94 ? 5.033 -4.781 -8.498 1.00 95.12 94 LYS A N 1
ATOM 750 C CA . LYS A 1 94 ? 6.274 -5.417 -8.048 1.00 95.12 94 LYS A CA 1
ATOM 751 C C . LYS A 1 94 ? 7.445 -4.984 -8.918 1.00 95.12 94 LYS A C 1
ATOM 753 O O . LYS A 1 94 ? 7.278 -4.403 -9.993 1.00 95.12 94 LYS A O 1
ATOM 758 N N . HIS A 1 95 ? 8.638 -5.356 -8.480 1.00 93.25 95 HIS A N 1
ATOM 759 C CA . HIS A 1 95 ? 9.839 -5.252 -9.290 1.00 93.25 95 HIS A CA 1
ATOM 760 C C . HIS A 1 95 ? 10.539 -6.597 -9.456 1.00 93.25 95 HIS A C 1
ATOM 762 O O . HIS A 1 95 ? 10.384 -7.506 -8.641 1.00 93.25 95 HIS A O 1
ATOM 768 N N . GLU A 1 96 ? 11.377 -6.683 -10.483 1.00 93.50 96 GLU A N 1
ATOM 769 C CA . GLU A 1 96 ? 12.292 -7.797 -10.708 1.00 93.50 96 GLU A CA 1
ATOM 770 C C . GLU A 1 96 ? 13.713 -7.297 -10.951 1.00 93.50 96 GLU A C 1
ATOM 772 O O . GLU A 1 96 ? 13.924 -6.256 -11.576 1.00 93.50 96 GLU A O 1
ATOM 777 N N . CYS A 1 97 ? 14.674 -8.083 -10.467 1.00 86.38 97 CYS A N 1
ATOM 778 C CA . CYS A 1 97 ? 16.100 -7.894 -10.696 1.00 86.38 97 CYS A CA 1
ATOM 779 C C . CYS A 1 97 ? 16.477 -8.385 -12.101 1.00 86.38 97 CYS A C 1
ATOM 781 O O . CYS A 1 97 ? 17.015 -9.478 -12.274 1.00 86.38 97 CYS A O 1
ATOM 783 N N . LYS A 1 98 ? 16.164 -7.598 -13.131 1.00 79.38 98 LYS A N 1
ATOM 784 C CA . LYS A 1 98 ? 16.474 -7.913 -14.530 1.00 79.38 98 LYS A CA 1
ATOM 785 C C . LYS A 1 98 ? 17.852 -7.358 -14.891 1.00 79.38 98 LYS A C 1
ATOM 787 O O . LYS A 1 98 ? 17.959 -6.372 -15.621 1.00 79.38 98 LYS A O 1
ATOM 792 N N . ASN A 1 99 ? 18.895 -8.016 -14.380 1.00 77.25 99 ASN A N 1
ATOM 793 C CA . ASN A 1 99 ? 20.300 -7.602 -14.509 1.00 77.25 99 ASN A CA 1
ATOM 794 C C . ASN A 1 99 ? 20.566 -6.195 -13.948 1.00 77.25 99 ASN A C 1
ATOM 796 O O . ASN A 1 99 ? 21.397 -5.462 -14.460 1.00 77.25 99 ASN A O 1
ATOM 800 N N . ASP A 1 100 ? 19.827 -5.779 -12.927 1.00 81.81 100 ASP A N 1
ATOM 801 C CA . ASP A 1 100 ? 19.930 -4.446 -12.331 1.00 81.81 100 ASP A CA 1
ATOM 802 C C . ASP A 1 100 ? 19.967 -4.508 -10.799 1.00 81.81 100 ASP A C 1
ATOM 804 O O . ASP A 1 100 ? 19.606 -3.558 -10.116 1.00 81.81 100 ASP A O 1
ATOM 808 N N . CYS A 1 101 ? 20.436 -5.638 -10.273 1.00 83.19 101 CYS A N 1
ATOM 809 C CA . CYS A 1 101 ? 20.721 -5.873 -8.864 1.00 83.19 101 CYS A CA 1
ATOM 810 C C . CYS A 1 101 ? 22.149 -6.421 -8.727 1.00 83.19 101 CYS A C 1
ATOM 812 O O . CYS A 1 101 ? 22.703 -6.968 -9.684 1.00 83.19 101 CYS A O 1
ATOM 814 N N . GLY A 1 102 ? 22.751 -6.274 -7.544 1.00 85.06 102 GLY A N 1
ATOM 815 C CA . GLY A 1 102 ? 24.135 -6.695 -7.301 1.00 85.06 102 GLY A CA 1
ATOM 816 C C . GLY A 1 102 ? 25.134 -5.966 -8.207 1.00 85.06 102 GLY A C 1
ATOM 817 O O . GLY A 1 102 ? 25.012 -4.762 -8.429 1.00 85.06 102 GLY A O 1
ATOM 818 N N . ASP A 1 103 ? 26.095 -6.703 -8.762 1.00 83.94 103 ASP A N 1
ATOM 819 C CA . ASP A 1 103 ? 27.194 -6.149 -9.569 1.00 83.94 103 ASP A CA 1
ATOM 820 C C . ASP A 1 103 ? 26.731 -5.456 -10.863 1.00 83.94 103 ASP A C 1
ATOM 822 O O . ASP A 1 103 ? 27.409 -4.569 -11.388 1.00 83.94 103 ASP A O 1
ATOM 826 N N . GLU A 1 104 ? 25.567 -5.843 -11.388 1.00 85.12 104 GLU A N 1
ATOM 827 C CA . GLU A 1 104 ? 24.997 -5.278 -12.614 1.00 85.12 104 GLU A CA 1
ATOM 828 C C . GLU A 1 104 ? 24.161 -4.013 -12.356 1.00 85.12 104 GLU A C 1
ATOM 830 O O . GLU A 1 104 ? 23.817 -3.294 -13.299 1.00 85.12 104 GLU A O 1
ATOM 835 N N . TYR A 1 105 ? 23.886 -3.684 -11.083 1.00 84.25 105 TYR A N 1
ATOM 836 C CA . TYR A 1 105 ? 23.094 -2.514 -10.693 1.00 84.25 105 TYR A CA 1
ATOM 837 C C . TYR A 1 105 ? 23.601 -1.248 -11.389 1.00 84.25 105 TYR A C 1
ATOM 839 O O . TYR A 1 105 ? 22.850 -0.598 -12.106 1.00 84.25 105 TYR A O 1
ATOM 847 N N . TYR A 1 106 ? 24.895 -0.938 -11.281 1.00 82.75 106 TYR A N 1
ATOM 848 C CA . TYR A 1 106 ? 25.472 0.292 -11.837 1.00 82.75 106 TYR A CA 1
ATOM 849 C C . TYR A 1 106 ? 25.721 0.257 -13.354 1.00 82.75 106 TYR A C 1
ATOM 851 O O . TYR A 1 106 ? 26.092 1.278 -13.930 1.00 82.75 106 TYR A O 1
ATOM 859 N N . LYS A 1 107 ? 25.523 -0.891 -14.015 1.00 86.38 107 LYS A N 1
ATOM 860 C CA . LYS A 1 107 ? 25.804 -1.067 -15.452 1.00 86.38 107 LYS A CA 1
ATOM 861 C C . LYS A 1 107 ? 24.576 -0.874 -16.338 1.00 86.38 107 LYS A C 1
ATOM 863 O O . LYS A 1 107 ? 24.706 -0.645 -17.539 1.00 86.38 107 LYS A O 1
ATOM 868 N N . THR A 1 108 ? 23.383 -0.958 -15.764 1.00 85.75 108 THR A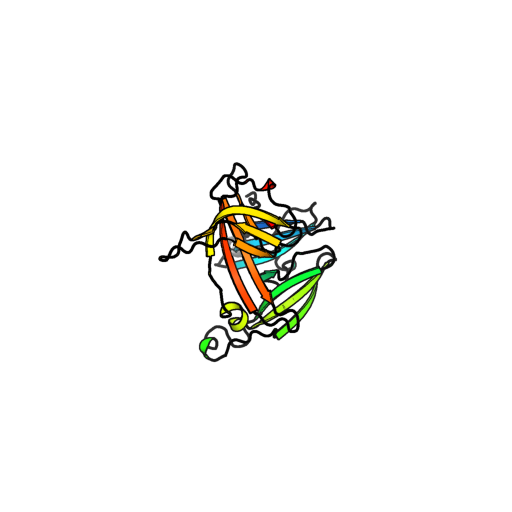 N 1
ATOM 869 C CA . THR A 1 108 ? 22.122 -0.756 -16.483 1.00 85.75 108 THR A CA 1
ATOM 870 C C . THR A 1 108 ? 21.662 0.702 -16.423 1.00 85.75 108 THR A C 1
ATOM 872 O O . THR A 1 108 ? 22.295 1.554 -15.801 1.00 85.75 108 THR A O 1
ATOM 875 N N . LYS A 1 109 ? 20.578 1.043 -17.122 1.00 89.88 109 LYS A N 1
ATOM 876 C CA . LYS A 1 109 ? 19.873 2.322 -16.948 1.00 89.88 109 LYS A CA 1
ATOM 877 C C . LYS A 1 109 ? 18.480 2.036 -16.388 1.00 89.88 109 LYS A C 1
ATOM 879 O O . LYS A 1 109 ? 17.910 1.023 -16.795 1.00 89.88 109 LYS A O 1
ATOM 884 N N . PRO A 1 110 ? 17.927 2.902 -15.521 1.00 90.94 110 PRO A N 1
ATOM 885 C CA . PRO A 1 110 ? 16.560 2.747 -15.037 1.00 90.94 110 PRO A CA 1
ATOM 886 C C . PRO A 1 110 ? 15.548 2.740 -16.188 1.00 90.94 110 PRO A C 1
ATOM 888 O O . PRO A 1 110 ? 15.565 3.626 -17.045 1.00 90.94 110 PRO A O 1
ATOM 891 N N . ASN A 1 111 ? 14.655 1.754 -16.187 1.00 92.44 111 ASN A N 1
ATOM 892 C CA . ASN A 1 111 ? 13.515 1.655 -17.088 1.00 92.44 111 ASN A CA 1
ATOM 893 C C . ASN A 1 111 ? 12.212 1.890 -16.318 1.00 92.44 111 ASN A C 1
ATOM 895 O O . ASN A 1 111 ? 11.810 1.070 -15.495 1.00 92.44 111 ASN A O 1
ATOM 899 N N . TYR A 1 112 ? 11.542 2.996 -16.625 1.00 94.06 112 TYR A N 1
ATOM 900 C CA . TYR A 1 112 ? 10.303 3.402 -15.961 1.00 94.06 112 TYR A CA 1
ATOM 901 C C . TYR A 1 112 ? 9.040 2.844 -16.617 1.00 94.06 112 TYR A C 1
ATOM 903 O O . TYR A 1 112 ? 7.955 3.008 -16.066 1.00 94.06 112 TYR A O 1
ATOM 911 N N . LEU A 1 113 ? 9.160 2.198 -17.778 1.00 95.81 113 LEU A N 1
ATOM 912 C CA . LEU A 1 113 ? 8.054 1.485 -18.405 1.00 95.81 113 LEU A CA 1
ATOM 913 C C . LEU A 1 113 ? 7.906 0.090 -17.790 1.00 95.81 113 LEU A C 1
ATOM 915 O O . LEU A 1 113 ? 8.910 -0.533 -17.419 1.00 95.81 113 LEU A O 1
ATOM 919 N N . PRO A 1 114 ? 6.672 -0.435 -17.711 1.00 96.44 114 PRO A N 1
ATOM 920 C CA . PRO A 1 114 ? 6.455 -1.787 -17.231 1.00 96.44 114 PRO A CA 1
ATOM 921 C C . PRO A 1 114 ? 7.165 -2.787 -18.145 1.00 96.44 114 PRO A C 1
ATOM 923 O O . PRO A 1 114 ? 7.136 -2.685 -19.371 1.00 96.44 114 PRO A O 1
ATOM 926 N N . LEU A 1 115 ? 7.785 -3.795 -17.539 1.00 95.88 115 LEU A N 1
ATOM 927 C CA . LEU A 1 115 ? 8.326 -4.944 -18.256 1.00 95.88 115 LEU A CA 1
ATOM 928 C C . LEU A 1 115 ? 7.194 -5.827 -18.782 1.00 95.88 115 LEU A C 1
ATOM 930 O O . LEU A 1 115 ? 7.312 -6.390 -19.868 1.00 95.88 115 LEU A O 1
ATOM 934 N N . ARG A 1 116 ? 6.130 -5.973 -17.982 1.00 96.88 116 ARG A N 1
ATOM 935 C CA . ARG A 1 116 ? 4.905 -6.717 -18.296 1.00 96.88 116 ARG A CA 1
ATOM 936 C C . ARG A 1 116 ? 3.829 -6.473 -17.236 1.00 96.88 116 ARG A C 1
ATOM 938 O O . ARG A 1 116 ? 4.084 -5.836 -16.215 1.00 96.88 116 ARG A O 1
ATOM 945 N N . ILE A 1 117 ? 2.645 -7.025 -17.480 1.00 97.56 117 ILE A N 1
ATOM 946 C CA . ILE A 1 117 ? 1.532 -7.059 -16.532 1.00 97.56 117 ILE A CA 1
ATOM 947 C C . ILE A 1 117 ? 1.132 -8.522 -16.346 1.00 97.56 117 ILE A C 1
ATOM 949 O O . ILE A 1 117 ? 0.680 -9.165 -17.293 1.00 97.56 117 ILE A O 1
ATOM 953 N N . ASP A 1 118 ? 1.310 -9.034 -15.132 1.00 97.88 118 ASP A N 1
ATOM 954 C CA . ASP A 1 118 ? 0.906 -10.386 -14.759 1.00 97.88 118 ASP A CA 1
ATOM 955 C C . ASP A 1 118 ? -0.566 -10.354 -14.307 1.00 97.88 118 ASP A C 1
ATOM 957 O O . ASP A 1 118 ? -0.988 -9.445 -13.587 1.00 97.88 118 ASP A O 1
ATOM 961 N N . LYS A 1 119 ? -1.361 -11.346 -14.722 1.00 97.88 119 LYS A N 1
ATOM 962 C CA . LYS A 1 119 ? -2.769 -11.485 -14.323 1.00 97.88 119 LYS A CA 1
ATOM 963 C C . LYS A 1 119 ? -2.992 -12.834 -13.664 1.00 97.88 119 LYS A C 1
ATOM 965 O O . LYS A 1 119 ? -2.603 -13.862 -14.211 1.00 97.88 119 LYS A O 1
ATOM 970 N N . SER A 1 120 ? -3.648 -12.830 -12.515 1.00 97.06 120 SER A N 1
ATOM 971 C CA . SER A 1 120 ? -4.015 -14.040 -11.787 1.00 97.06 120 SER A CA 1
ATOM 972 C C . SER A 1 120 ? -5.340 -13.844 -11.049 1.00 97.06 120 SER A C 1
ATOM 974 O O . SER A 1 120 ? -6.060 -12.863 -11.258 1.00 97.06 120 SER A O 1
ATOM 976 N N . LYS A 1 121 ? -5.710 -14.816 -10.220 1.00 96.31 121 LYS A N 1
ATOM 977 C CA . LYS A 1 121 ? -6.910 -14.770 -9.392 1.00 96.31 121 LYS A CA 1
ATOM 978 C C . LYS A 1 121 ? -6.561 -15.329 -8.020 1.00 96.31 121 LYS A C 1
ATOM 980 O O . LYS A 1 121 ? -5.931 -16.377 -7.948 1.00 96.31 121 LYS A O 1
ATOM 985 N N . SER A 1 122 ? -6.981 -14.643 -6.965 1.00 94.44 122 SER A N 1
ATOM 986 C CA . SER A 1 122 ? -6.825 -15.092 -5.580 1.00 94.44 122 SER A CA 1
ATOM 987 C C . SER A 1 122 ? -8.127 -14.834 -4.841 1.00 94.44 122 SER A C 1
ATOM 989 O O . SER A 1 122 ? -8.736 -13.777 -5.018 1.00 94.44 122 SER A O 1
ATOM 991 N N . GLU A 1 123 ? -8.612 -15.824 -4.091 1.00 92.75 123 GLU A N 1
ATOM 992 C CA . GLU A 1 123 ? -9.830 -15.688 -3.287 1.00 92.75 123 GLU A CA 1
ATOM 993 C C . GLU A 1 123 ? -11.051 -15.168 -4.073 1.00 92.75 123 GLU A C 1
ATOM 995 O O . GLU A 1 123 ? -11.872 -14.377 -3.599 1.00 92.75 123 GLU A O 1
ATOM 1000 N N . GLY A 1 124 ? -11.182 -15.584 -5.334 1.00 92.38 124 GLY A N 1
ATOM 1001 C CA . GLY A 1 124 ? -12.273 -15.140 -6.203 1.00 92.38 124 GLY A CA 1
ATOM 1002 C C . GLY A 1 124 ? -12.089 -13.751 -6.833 1.00 92.38 124 GLY A C 1
ATOM 1003 O O . GLY A 1 124 ? -12.867 -13.412 -7.723 1.00 92.38 124 GLY A O 1
ATOM 1004 N N . ILE A 1 125 ? -11.067 -12.989 -6.439 1.00 96.62 125 ILE A N 1
ATOM 1005 C CA . ILE A 1 125 ? -10.794 -11.615 -6.880 1.00 96.62 125 ILE A CA 1
ATOM 1006 C C . ILE A 1 125 ? -9.719 -11.622 -7.975 1.00 96.62 125 ILE A C 1
ATOM 1008 O O . ILE A 1 125 ? -8.740 -12.367 -7.890 1.00 96.62 125 ILE A O 1
ATOM 1012 N N . ALA A 1 126 ? -9.897 -10.817 -9.028 1.00 98.06 126 ALA A N 1
ATOM 1013 C CA . ALA A 1 126 ? -8.888 -10.685 -10.077 1.00 98.06 126 ALA A CA 1
ATOM 1014 C C . ALA A 1 126 ? -7.669 -9.917 -9.551 1.00 98.06 126 ALA A C 1
ATOM 1016 O O . ALA A 1 126 ? -7.810 -8.852 -8.951 1.00 98.06 126 ALA A O 1
ATOM 1017 N N . ILE A 1 127 ? -6.477 -10.441 -9.807 1.00 98.25 127 ILE A N 1
ATOM 1018 C CA . ILE A 1 127 ? -5.216 -9.819 -9.419 1.00 98.25 127 ILE A CA 1
ATOM 1019 C C . ILE A 1 127 ? -4.511 -9.355 -10.688 1.00 98.25 127 ILE A C 1
ATOM 1021 O O . ILE A 1 127 ? -4.284 -10.145 -11.604 1.00 98.25 127 ILE A O 1
ATOM 1025 N N . GLU A 1 128 ? -4.172 -8.072 -10.743 1.00 98.12 128 GLU A N 1
ATOM 1026 C CA . GLU A 1 128 ? -3.361 -7.493 -11.811 1.00 98.12 128 GLU A CA 1
ATOM 1027 C C . GLU A 1 128 ? -2.100 -6.896 -11.203 1.00 98.12 128 GLU A C 1
ATOM 1029 O O . GLU A 1 128 ? -2.168 -6.109 -10.264 1.00 98.12 128 GLU A O 1
ATOM 1034 N N . ASN A 1 129 ? -0.940 -7.281 -11.715 1.00 97.56 129 ASN A N 1
ATOM 1035 C CA . ASN A 1 129 ? 0.324 -6.902 -11.117 1.00 97.56 129 ASN A CA 1
ATOM 1036 C C . ASN A 1 129 ? 1.284 -6.364 -12.171 1.00 97.56 129 ASN A C 1
ATOM 1038 O O . ASN A 1 129 ? 1.708 -7.083 -13.078 1.00 97.56 129 ASN A O 1
ATOM 1042 N N . ILE A 1 130 ? 1.611 -5.083 -12.052 1.00 97.31 130 ILE A N 1
ATOM 1043 C CA . ILE A 1 130 ? 2.487 -4.383 -12.982 1.00 97.31 130 ILE A CA 1
ATOM 1044 C C . ILE A 1 130 ? 3.930 -4.627 -12.546 1.00 97.31 130 ILE A C 1
ATOM 1046 O O . ILE A 1 130 ? 4.319 -4.323 -11.418 1.00 97.31 130 ILE A O 1
ATOM 1050 N N . VAL A 1 131 ? 4.726 -5.202 -13.446 1.00 97.06 131 VAL A N 1
ATOM 1051 C CA . VAL A 1 131 ? 6.095 -5.626 -13.151 1.00 97.06 131 VAL A CA 1
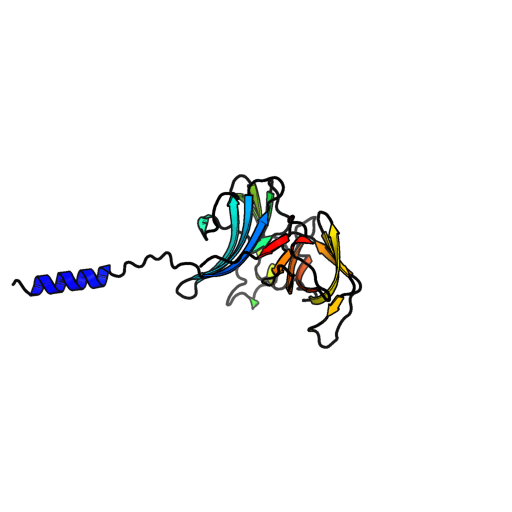ATOM 1052 C C . VAL A 1 131 ? 7.074 -4.621 -13.725 1.00 97.06 131 VAL A C 1
ATOM 1054 O O . VAL A 1 131 ? 7.151 -4.465 -14.944 1.00 97.06 131 VAL A O 1
ATOM 1057 N N . PHE A 1 132 ? 7.857 -3.979 -12.866 1.00 95.38 132 PHE A N 1
ATOM 1058 C CA . PHE A 1 132 ? 8.917 -3.058 -13.276 1.00 95.38 132 PHE A CA 1
ATOM 1059 C C . PHE A 1 132 ? 10.310 -3.656 -13.104 1.00 95.38 132 PHE A C 1
ATOM 1061 O O . PHE A 1 132 ? 10.522 -4.658 -12.422 1.00 95.38 132 PHE A O 1
ATOM 1068 N N . GLN A 1 133 ? 11.279 -2.997 -13.728 1.00 94.31 133 GLN A N 1
ATOM 1069 C CA . GLN A 1 133 ? 12.682 -3.165 -13.384 1.00 94.31 133 GLN A CA 1
ATOM 1070 C C . GLN A 1 133 ? 12.947 -2.539 -11.998 1.00 94.31 133 GLN A C 1
ATOM 1072 O O . GLN A 1 133 ? 12.434 -1.453 -11.716 1.00 94.31 133 GLN A O 1
ATOM 1077 N N . TYR A 1 134 ? 13.757 -3.185 -11.151 1.00 91.62 134 TYR A N 1
ATOM 1078 C CA . TYR A 1 134 ? 14.063 -2.705 -9.795 1.00 91.62 134 TYR A CA 1
ATOM 1079 C C . TYR A 1 134 ? 14.596 -1.270 -9.759 1.00 91.62 134 TYR A C 1
ATOM 1081 O O . TYR A 1 134 ? 14.062 -0.442 -9.023 1.00 91.62 134 TYR A O 1
ATOM 1089 N N . ARG A 1 135 ? 15.590 -0.927 -10.580 1.00 90.00 135 ARG A N 1
ATOM 1090 C CA . ARG A 1 135 ? 16.128 0.440 -10.688 1.00 90.00 135 ARG A CA 1
ATOM 1091 C C . ARG A 1 135 ? 15.101 1.438 -11.189 1.00 90.00 135 ARG A C 1
ATOM 1093 O O . ARG A 1 135 ? 15.045 2.555 -10.693 1.00 90.00 135 ARG A O 1
ATOM 1100 N N . GLY A 1 136 ? 14.255 1.024 -12.130 1.00 90.31 136 GLY A N 1
ATOM 1101 C CA . GLY A 1 136 ? 13.131 1.832 -12.592 1.00 90.31 136 GLY A CA 1
ATOM 1102 C C . GLY A 1 136 ? 12.209 2.240 -11.446 1.00 90.31 136 GLY A C 1
ATOM 1103 O O . GLY A 1 136 ? 11.899 3.416 -11.289 1.00 90.31 136 GLY A O 1
ATOM 1104 N N . LEU A 1 137 ? 11.818 1.276 -10.612 1.00 89.25 137 LEU A N 1
ATOM 1105 C CA . LEU A 1 137 ? 10.931 1.528 -9.478 1.00 89.25 137 LEU A CA 1
ATOM 1106 C C . LEU A 1 137 ? 11.628 2.260 -8.321 1.00 89.25 137 LEU A C 1
ATOM 1108 O O . LEU A 1 137 ? 11.015 3.112 -7.683 1.00 89.25 137 LEU A O 1
ATOM 1112 N N . SER A 1 138 ? 12.896 1.945 -8.049 1.00 86.06 138 SER A N 1
ATOM 1113 C CA . SER A 1 138 ? 13.619 2.443 -6.875 1.00 86.06 138 SER A CA 1
ATOM 1114 C C . SER A 1 138 ? 14.282 3.809 -7.075 1.00 86.06 138 SER A C 1
ATOM 1116 O O . SER A 1 138 ? 14.416 4.547 -6.094 1.00 86.06 138 SER A O 1
ATOM 1118 N N . GLU A 1 139 ? 14.694 4.159 -8.297 1.00 83.38 139 GLU A N 1
ATOM 1119 C CA . GLU A 1 139 ? 15.404 5.412 -8.599 1.00 83.38 139 GLU A CA 1
ATOM 1120 C C . GLU A 1 139 ? 14.509 6.506 -9.185 1.00 83.38 139 GLU A C 1
ATOM 1122 O O . GLU A 1 139 ? 14.939 7.661 -9.240 1.00 83.38 139 GLU A O 1
ATOM 1127 N N . LYS A 1 140 ? 13.280 6.187 -9.628 1.00 82.31 140 LYS A N 1
ATOM 1128 C CA . LYS A 1 140 ? 12.366 7.226 -10.123 1.00 82.31 140 LYS A CA 1
ATOM 1129 C C . LYS A 1 140 ? 12.093 8.233 -9.013 1.00 82.31 140 LYS A C 1
ATOM 1131 O O . LYS A 1 140 ? 11.990 7.845 -7.851 1.00 82.31 140 LYS A O 1
ATOM 1136 N N . ASP A 1 141 ? 11.993 9.504 -9.417 1.00 67.88 141 ASP A N 1
ATOM 1137 C CA . ASP A 1 141 ? 11.788 10.670 -8.557 1.00 67.88 141 ASP A CA 1
ATOM 1138 C C . ASP A 1 141 ? 10.975 10.306 -7.313 1.00 67.88 141 ASP A C 1
ATOM 1140 O O . ASP A 1 141 ? 9.769 10.036 -7.382 1.00 67.88 141 ASP A O 1
ATOM 1144 N N . ARG A 1 142 ? 11.687 10.264 -6.181 1.00 65.06 142 ARG A N 1
ATOM 1145 C CA . ARG A 1 142 ? 11.109 9.907 -4.887 1.00 65.06 142 ARG A CA 1
ATOM 1146 C C . ARG A 1 142 ? 10.233 11.026 -4.316 1.00 65.06 142 ARG A C 1
ATOM 1148 O O . ARG A 1 142 ? 9.727 10.904 -3.201 1.00 65.06 142 ARG A O 1
ATOM 1155 N N . GLY A 1 143 ? 10.086 12.123 -5.071 1.00 56.34 143 GLY A N 1
ATOM 1156 C CA . GLY A 1 143 ? 9.456 13.358 -4.649 1.00 56.34 143 GLY A CA 1
ATOM 1157 C C . GLY A 1 143 ? 10.034 13.874 -3.333 1.00 56.34 143 GLY A C 1
ATOM 1158 O O . GLY A 1 143 ? 11.103 13.472 -2.868 1.00 56.34 143 GLY A O 1
ATOM 1159 N N . LEU A 1 144 ? 9.298 14.782 -2.700 1.00 55.50 144 LEU A N 1
ATOM 1160 C CA . LEU A 1 144 ? 9.565 15.139 -1.313 1.00 55.50 144 LEU A CA 1
ATOM 1161 C C . LEU A 1 144 ? 9.141 13.966 -0.425 1.00 55.50 144 LEU A C 1
ATOM 1163 O O . LEU A 1 144 ? 7.948 13.714 -0.269 1.00 55.50 144 LEU A O 1
ATOM 1167 N N . ARG A 1 145 ? 10.111 13.297 0.209 1.00 66.69 145 ARG A N 1
ATOM 1168 C CA . ARG A 1 145 ? 9.850 12.541 1.439 1.00 66.69 145 ARG A CA 1
ATOM 1169 C C . ARG A 1 145 ? 9.380 13.551 2.482 1.00 66.69 145 ARG A C 1
ATOM 1171 O O . ARG A 1 145 ? 10.183 14.326 2.994 1.00 66.69 145 ARG A O 1
ATOM 1178 N N . GLY A 1 146 ? 8.077 13.591 2.717 1.00 67.31 146 GLY A N 1
ATOM 1179 C CA . GLY A 1 146 ? 7.460 14.577 3.589 1.00 67.31 146 GLY A CA 1
ATOM 1180 C C . GLY A 1 146 ? 7.199 14.001 4.965 1.00 67.31 146 GLY A C 1
ATOM 1181 O O . GLY A 1 146 ? 6.329 13.145 5.091 1.00 67.31 146 GLY A O 1
ATOM 1182 N N . ASP A 1 147 ? 7.928 14.465 5.973 1.00 86.69 147 ASP A N 1
ATOM 1183 C CA . ASP A 1 147 ? 7.545 14.294 7.372 1.00 86.69 147 ASP A CA 1
ATOM 1184 C C . ASP A 1 147 ? 6.833 15.582 7.807 1.00 86.69 147 ASP A C 1
ATOM 1186 O O . ASP A 1 147 ? 7.477 16.609 8.025 1.00 86.69 147 ASP A O 1
ATOM 1190 N N . PHE A 1 148 ? 5.503 15.544 7.870 1.00 91.50 148 PHE A N 1
ATOM 1191 C CA . PHE A 1 148 ? 4.666 16.724 8.072 1.00 91.50 148 PHE A CA 1
ATOM 1192 C C . PHE A 1 148 ? 3.769 16.588 9.299 1.00 91.50 148 PHE A C 1
ATOM 1194 O O . PHE A 1 148 ? 3.172 15.540 9.543 1.00 91.50 148 PHE A O 1
ATOM 1201 N N . VAL A 1 149 ? 3.603 17.692 10.021 1.00 94.44 149 VAL A N 1
ATOM 1202 C CA . VAL A 1 149 ? 2.494 17.874 10.960 1.00 94.44 149 VAL A CA 1
ATOM 1203 C C . VAL A 1 149 ? 1.362 18.593 10.236 1.00 94.44 149 VAL A C 1
ATOM 1205 O O . VAL A 1 149 ? 1.627 19.595 9.579 1.00 94.44 149 VAL A O 1
ATOM 1208 N N . PHE A 1 150 ? 0.130 18.091 10.322 1.00 95.25 150 PHE A N 1
ATOM 1209 C CA . PHE A 1 150 ? -1.038 18.695 9.668 1.00 95.25 150 PHE A CA 1
ATOM 1210 C C . PHE A 1 150 ? -2.091 19.141 10.686 1.00 95.25 150 PHE A C 1
ATOM 1212 O O . PHE A 1 150 ? -2.298 18.478 11.703 1.00 95.25 150 PHE A O 1
ATOM 1219 N N . GLU A 1 151 ? -2.811 20.221 10.386 1.00 95.56 151 GLU A N 1
ATOM 1220 C CA . GLU A 1 151 ? -3.857 20.744 11.276 1.00 95.56 151 GLU A CA 1
ATOM 1221 C C . GLU A 1 151 ? -5.200 20.035 11.090 1.00 95.56 151 GLU A C 1
ATOM 1223 O O . GLU A 1 151 ? -5.883 19.695 12.057 1.00 95.56 151 GLU A O 1
ATOM 1228 N N . LYS A 1 152 ? -5.598 19.835 9.831 1.00 94.69 152 LYS A N 1
ATOM 1229 C CA . LYS A 1 152 ? -6.908 19.295 9.452 1.00 94.69 152 LYS A CA 1
ATOM 1230 C C . LYS A 1 152 ? -6.799 18.423 8.209 1.00 94.69 152 LYS A C 1
ATOM 1232 O O . LYS A 1 152 ? -5.898 18.604 7.386 1.00 94.69 152 LYS A O 1
ATOM 1237 N N . PHE A 1 153 ? -7.759 17.521 8.049 1.00 97.12 153 PHE A N 1
ATOM 1238 C CA . PHE A 1 153 ? -7.895 16.710 6.849 1.00 97.12 153 PHE A CA 1
ATOM 1239 C C . PHE A 1 153 ? -9.341 16.687 6.354 1.00 97.12 153 PHE A C 1
ATOM 1241 O O . PHE A 1 153 ? -10.279 16.931 7.111 1.00 97.12 153 PHE A O 1
ATOM 1248 N N . ILE A 1 154 ? -9.510 16.409 5.065 1.00 97.06 154 ILE A N 1
ATOM 1249 C CA . ILE A 1 154 ? -10.799 16.111 4.445 1.00 97.06 154 ILE A CA 1
ATOM 1250 C C . ILE A 1 154 ? -10.639 14.816 3.661 1.00 97.06 154 ILE A C 1
ATOM 1252 O O . ILE A 1 154 ? -9.728 14.672 2.844 1.00 97.06 154 ILE A O 1
ATOM 1256 N N . GLU A 1 155 ? -11.549 13.878 3.888 1.00 96.88 155 GLU A N 1
ATOM 1257 C CA . GLU A 1 155 ? -11.598 12.620 3.160 1.00 96.88 155 GLU A CA 1
ATOM 1258 C C . GLU A 1 155 ? -12.741 12.626 2.136 1.00 96.88 155 GLU A C 1
ATOM 1260 O O . GLU A 1 155 ? -13.862 13.051 2.406 1.00 96.88 155 GLU A O 1
ATOM 1265 N N . THR A 1 156 ? -12.452 12.122 0.940 1.00 95.94 156 THR A N 1
ATOM 1266 C CA . THR A 1 156 ? -13.445 11.812 -0.095 1.00 95.94 156 THR A CA 1
ATOM 1267 C C . THR A 1 156 ? -13.459 10.309 -0.356 1.00 95.94 156 THR A C 1
ATOM 1269 O O . THR A 1 156 ? -12.647 9.557 0.187 1.00 95.94 156 THR A O 1
ATOM 1272 N N . LYS A 1 157 ? -14.335 9.844 -1.255 1.00 93.06 157 LYS A N 1
ATOM 1273 C CA . LYS A 1 157 ? -14.393 8.420 -1.599 1.00 93.06 157 LYS A CA 1
ATOM 1274 C C . LYS A 1 157 ? -13.023 7.862 -1.995 1.00 93.06 157 LYS A C 1
ATOM 1276 O O . LYS A 1 157 ? -12.662 6.815 -1.466 1.00 93.06 157 LYS A O 1
ATOM 1281 N N . ASP A 1 158 ? -12.268 8.547 -2.857 1.00 93.88 158 ASP A N 1
ATOM 1282 C CA . ASP A 1 158 ? -11.040 8.032 -3.491 1.00 93.88 158 ASP A CA 1
ATOM 1283 C C . ASP A 1 158 ? -9.758 8.802 -3.120 1.00 93.88 158 ASP A C 1
ATOM 1285 O O . ASP A 1 158 ? -8.665 8.469 -3.581 1.00 93.88 158 ASP A O 1
ATOM 1289 N N . SER A 1 159 ? -9.856 9.863 -2.323 1.00 95.62 159 SER A N 1
ATOM 1290 C CA . SER A 1 159 ? -8.721 10.746 -2.018 1.00 95.62 159 SER A CA 1
ATOM 1291 C C . SER A 1 159 ? -8.806 11.318 -0.611 1.00 95.62 159 SER A C 1
ATOM 1293 O O . SER A 1 159 ? -9.901 11.466 -0.069 1.00 95.62 159 SER A O 1
ATOM 1295 N N . ILE A 1 160 ? -7.652 11.677 -0.061 1.00 97.00 160 ILE A N 1
ATOM 1296 C CA . ILE A 1 160 ? -7.501 12.373 1.212 1.00 97.00 160 ILE A CA 1
ATOM 1297 C C . ILE A 1 160 ? -6.701 13.658 1.006 1.00 97.00 160 ILE A C 1
ATOM 1299 O O . ILE A 1 160 ? -5.763 13.712 0.210 1.00 97.00 160 ILE A O 1
ATOM 1303 N N . TYR A 1 161 ? -7.115 14.699 1.710 1.00 97.06 161 TYR A N 1
ATOM 1304 C CA . TYR A 1 161 ? -6.567 16.039 1.629 1.00 97.06 161 TYR A CA 1
ATOM 1305 C C . TYR A 1 161 ? -6.114 16.435 3.022 1.00 97.06 161 TYR A C 1
ATOM 1307 O O . TYR A 1 161 ? -6.901 16.346 3.960 1.00 97.06 161 TYR A O 1
ATOM 1315 N N . PHE A 1 162 ? -4.875 16.880 3.153 1.00 96.25 162 PHE A N 1
ATOM 1316 C CA . PHE A 1 162 ? -4.332 17.450 4.381 1.00 96.25 162 PHE A CA 1
ATOM 1317 C C . PHE A 1 162 ? -4.096 18.934 4.160 1.00 96.25 162 PHE A C 1
ATOM 1319 O O . PHE A 1 162 ? -3.755 19.335 3.048 1.00 96.25 162 PHE A O 1
ATOM 1326 N N . PHE A 1 163 ? -4.259 19.737 5.204 1.00 96.06 163 PHE A N 1
ATOM 1327 C CA . PHE A 1 163 ? -4.113 21.184 5.106 1.00 96.06 163 PHE A CA 1
ATOM 1328 C C . PHE A 1 163 ? -3.219 21.733 6.210 1.00 96.06 163 PHE A C 1
ATOM 1330 O O . PHE A 1 163 ? -3.156 21.159 7.302 1.00 96.06 163 PHE A O 1
ATOM 1337 N N . ASN A 1 164 ? -2.589 22.871 5.911 1.00 93.62 164 ASN A N 1
ATOM 1338 C CA . ASN A 1 164 ? -1.667 23.593 6.784 1.00 93.62 164 ASN A CA 1
ATOM 1339 C C . ASN A 1 164 ? -0.555 22.666 7.300 1.00 93.62 164 ASN A C 1
ATOM 1341 O O . ASN A 1 164 ? -0.435 22.392 8.492 1.00 93.62 164 ASN A O 1
ATOM 1345 N N . LEU A 1 165 ? 0.225 22.114 6.371 1.00 92.19 165 LEU A N 1
ATOM 1346 C CA . LEU A 1 165 ? 1.272 21.151 6.669 1.00 92.19 165 LEU A CA 1
ATOM 1347 C C . LEU A 1 165 ? 2.588 21.854 6.999 1.00 92.19 165 LEU A C 1
ATOM 1349 O O . LEU A 1 165 ? 3.123 22.622 6.198 1.00 92.19 165 LEU A O 1
ATOM 1353 N N . ASN A 1 166 ? 3.156 21.511 8.147 1.00 89.94 166 ASN A N 1
ATOM 1354 C CA . ASN A 1 166 ? 4.447 22.000 8.611 1.00 89.94 166 ASN A CA 1
ATOM 1355 C C . ASN A 1 166 ? 5.487 20.877 8.559 1.00 89.94 166 ASN A C 1
ATOM 1357 O O . ASN A 1 166 ? 5.317 19.845 9.208 1.00 89.94 166 ASN A O 1
ATOM 1361 N N . ASP A 1 167 ? 6.565 21.057 7.793 1.00 82.81 167 ASP A N 1
ATOM 1362 C CA . ASP A 1 167 ? 7.673 20.095 7.754 1.00 82.81 167 ASP A CA 1
ATOM 1363 C C . ASP A 1 167 ? 8.439 20.093 9.084 1.00 82.81 167 ASP A C 1
ATOM 1365 O O . ASP A 1 167 ? 8.905 21.137 9.556 1.00 82.81 167 ASP A O 1
ATOM 1369 N N . ILE A 1 168 ? 8.580 18.909 9.681 1.00 79.62 168 ILE A N 1
ATOM 1370 C CA . ILE A 1 168 ? 9.239 18.724 10.979 1.00 79.62 168 ILE A CA 1
ATOM 1371 C C . ILE A 1 168 ? 10.674 18.204 10.888 1.00 79.62 168 ILE A C 1
ATOM 1373 O O . ILE A 1 168 ? 11.384 18.250 11.894 1.00 79.62 168 ILE A O 1
ATOM 1377 N N . LYS A 1 169 ? 11.124 17.705 9.729 1.00 71.69 169 LYS A N 1
ATOM 1378 C CA . LYS A 1 169 ? 12.461 17.101 9.594 1.00 71.69 169 LYS A CA 1
ATOM 1379 C C . LYS A 1 169 ? 13.412 17.880 8.708 1.00 71.69 169 LYS A C 1
ATOM 1381 O O . LYS A 1 169 ? 14.621 17.794 8.933 1.00 71.69 169 LYS A O 1
ATOM 1386 N N . SER A 1 170 ? 12.932 18.603 7.698 1.00 65.38 170 SER A N 1
ATOM 1387 C CA . SER A 1 170 ? 13.854 19.317 6.819 1.00 65.38 170 SER A CA 1
ATOM 1388 C C . SER A 1 170 ? 14.464 20.534 7.511 1.00 65.38 170 SER A C 1
ATOM 1390 O O . SER A 1 170 ? 13.810 21.279 8.241 1.00 65.38 170 SER A O 1
ATOM 1392 N N . VAL A 1 171 ? 15.748 20.767 7.232 1.00 61.81 171 VAL A N 1
ATOM 1393 C CA . VAL A 1 171 ? 16.501 21.934 7.724 1.00 61.81 171 VAL A CA 1
ATOM 1394 C C . VAL A 1 171 ? 15.840 23.249 7.289 1.00 61.81 171 VAL A C 1
ATOM 1396 O O . VAL A 1 171 ? 15.911 24.246 8.002 1.00 61.81 171 VAL A O 1
ATOM 1399 N N . TYR A 1 172 ? 15.160 23.241 6.141 1.00 61.53 172 TYR A N 1
ATOM 1400 C CA . TYR A 1 172 ? 14.547 24.420 5.534 1.00 61.53 172 TYR A CA 1
ATOM 1401 C C . TYR A 1 172 ? 13.073 24.627 5.915 1.00 61.53 172 TYR A C 1
ATOM 1403 O O . TYR A 1 172 ? 12.482 25.573 5.404 1.00 61.53 172 TYR A O 1
ATOM 1411 N N . LYS A 1 173 ? 12.500 23.771 6.785 1.00 66.31 173 LYS A N 1
ATOM 1412 C CA . LYS A 1 173 ? 11.124 23.838 7.321 1.00 66.31 173 LYS A CA 1
ATOM 1413 C C . LYS A 1 173 ? 10.115 24.413 6.325 1.00 66.31 173 LYS A C 1
ATOM 1415 O O . LYS A 1 173 ? 9.705 25.570 6.418 1.00 66.31 173 LYS A O 1
ATOM 1420 N N . LYS A 1 174 ? 9.729 23.605 5.340 1.00 77.94 174 LYS A N 1
ATOM 1421 C CA . LYS A 1 174 ? 8.765 24.018 4.319 1.00 77.94 174 LYS A CA 1
ATOM 1422 C C . LYS A 1 174 ? 7.334 23.937 4.862 1.00 77.94 174 LYS A C 1
ATOM 1424 O O . LYS A 1 174 ? 6.923 22.892 5.362 1.00 77.94 174 LYS A O 1
ATOM 1429 N N . HIS A 1 175 ? 6.577 25.020 4.712 1.00 80.56 175 HIS A N 1
ATOM 1430 C CA . HIS A 1 175 ? 5.124 24.995 4.867 1.00 80.56 175 HIS A CA 1
ATOM 1431 C C . HIS A 1 175 ? 4.461 24.613 3.539 1.00 80.56 175 HIS A C 1
ATOM 1433 O O . HIS A 1 175 ? 4.936 25.002 2.466 1.00 80.56 175 HIS A O 1
ATOM 1439 N N . LEU A 1 176 ? 3.374 23.853 3.611 1.00 86.50 176 LEU A N 1
ATOM 1440 C CA . LEU A 1 176 ? 2.539 23.500 2.474 1.00 86.50 176 LEU A CA 1
ATOM 1441 C C . LEU A 1 176 ? 1.069 23.679 2.861 1.00 86.50 176 LEU A C 1
ATOM 1443 O O . LEU A 1 176 ? 0.588 23.007 3.766 1.00 86.50 176 LEU A O 1
ATOM 1447 N N . ASP A 1 177 ? 0.351 24.536 2.138 1.00 90.19 177 ASP A N 1
ATOM 1448 C CA . ASP A 1 177 ? -1.053 24.838 2.450 1.00 90.19 177 ASP A CA 1
ATOM 1449 C C . ASP A 1 177 ? -1.960 23.609 2.295 1.00 90.19 177 ASP A C 1
ATOM 1451 O O . ASP A 1 177 ? -2.889 23.408 3.077 1.00 90.19 177 ASP A O 1
ATOM 1455 N N . GLU A 1 178 ? -1.684 22.770 1.292 1.00 93.62 178 GLU A N 1
ATOM 1456 C CA . GLU A 1 178 ? -2.489 21.595 0.968 1.00 93.62 178 GLU A CA 1
ATOM 1457 C C . GLU A 1 178 ? -1.639 20.451 0.404 1.00 93.62 178 GLU A C 1
ATOM 1459 O O . GLU A 1 178 ? -0.790 20.644 -0.470 1.00 93.62 178 GLU A O 1
ATOM 1464 N N . LEU A 1 179 ? -1.940 19.231 0.848 1.00 92.19 179 LEU A N 1
ATOM 1465 C CA . LEU A 1 179 ? -1.443 17.991 0.269 1.00 92.19 179 LEU A CA 1
ATOM 1466 C C . LEU A 1 179 ? -2.617 17.085 -0.110 1.00 92.19 179 LEU A C 1
ATOM 1468 O O . LEU A 1 179 ? -3.333 16.584 0.757 1.00 92.19 179 LEU A O 1
ATOM 1472 N N . LYS A 1 180 ? -2.780 16.835 -1.411 1.00 93.69 180 LYS A N 1
ATOM 1473 C CA . LYS A 1 180 ? -3.817 15.957 -1.966 1.00 93.69 180 LYS A CA 1
ATOM 1474 C C . LYS A 1 180 ? -3.228 14.615 -2.387 1.00 93.69 180 LYS A C 1
ATOM 1476 O O . LYS A 1 180 ? -2.352 14.569 -3.249 1.00 93.69 180 LYS A O 1
ATOM 1481 N N . LEU A 1 181 ? -3.769 13.527 -1.846 1.00 92.88 181 LEU A N 1
ATOM 1482 C CA . LEU A 1 181 ? -3.287 12.165 -2.081 1.00 92.88 181 LEU A CA 1
ATOM 1483 C C . LEU A 1 181 ? -4.433 11.217 -2.435 1.00 92.88 181 LEU A C 1
ATOM 1485 O O . LEU A 1 181 ? -5.571 11.392 -1.992 1.00 92.88 181 LEU A O 1
ATOM 1489 N N . LYS A 1 182 ? -4.140 10.194 -3.243 1.00 93.25 182 LYS A N 1
ATOM 1490 C CA . LYS A 1 182 ? -5.096 9.111 -3.506 1.00 93.25 182 LYS A CA 1
ATOM 1491 C C . LYS A 1 182 ? -5.088 8.127 -2.338 1.00 93.25 182 LYS A C 1
ATOM 1493 O O . LYS A 1 182 ? -4.045 7.883 -1.739 1.00 93.25 182 LYS A O 1
ATOM 1498 N N . LYS A 1 183 ? -6.246 7.537 -2.035 1.00 94.12 183 LYS A N 1
ATOM 1499 C CA . LYS A 1 183 ? -6.324 6.420 -1.081 1.00 94.12 183 LYS A CA 1
ATOM 1500 C C . LYS A 1 183 ? -5.873 5.110 -1.734 1.00 94.12 183 LYS A C 1
ATOM 1502 O O . LYS A 1 183 ? -5.855 5.002 -2.959 1.00 94.12 183 LYS A O 1
ATOM 1507 N N . GLY A 1 184 ? -5.548 4.112 -0.915 1.00 92.50 184 GLY A N 1
ATOM 1508 C CA . GLY A 1 184 ? -5.089 2.792 -1.358 1.00 92.50 184 GLY A CA 1
ATOM 1509 C C . GLY A 1 184 ? -4.123 2.190 -0.347 1.00 92.50 184 GLY A C 1
ATOM 1510 O O . GLY A 1 184 ? -4.478 1.245 0.349 1.00 92.50 184 GLY A O 1
ATOM 1511 N N . GLU A 1 185 ? -2.941 2.793 -0.232 1.00 95.00 185 GLU A N 1
ATOM 1512 C CA . GLU A 1 185 ? -1.897 2.456 0.743 1.00 95.00 185 GLU A CA 1
ATOM 1513 C C . GLU A 1 185 ? -1.735 3.576 1.781 1.00 95.00 185 GLU A C 1
ATOM 1515 O O . GLU A 1 185 ? -0.681 4.204 1.895 1.00 95.00 185 GLU A O 1
ATOM 1520 N N . VAL A 1 186 ? -2.818 3.858 2.509 1.00 96.94 186 VAL A N 1
ATOM 1521 C CA . VAL A 1 186 ? -2.813 4.763 3.665 1.00 96.94 186 VAL A CA 1
ATOM 1522 C C . VAL A 1 186 ? -2.827 3.910 4.925 1.00 96.94 186 VAL A C 1
ATOM 1524 O O . VAL A 1 186 ? -3.791 3.190 5.137 1.00 96.94 186 VAL A O 1
ATOM 1527 N N . TYR A 1 187 ? -1.792 3.991 5.750 1.00 97.12 187 TYR A N 1
ATOM 1528 C CA . TYR A 1 187 ? -1.624 3.201 6.968 1.00 97.12 187 TYR A CA 1
ATOM 1529 C C . TYR A 1 187 ? -1.752 4.100 8.188 1.00 97.12 187 TYR A C 1
ATOM 1531 O O . TYR A 1 187 ? -1.053 5.110 8.288 1.00 97.12 187 TYR A O 1
ATOM 1539 N N . LEU A 1 188 ? -2.640 3.738 9.105 1.00 96.75 188 LEU A N 1
ATOM 1540 C CA . LEU A 1 188 ? -2.868 4.454 10.352 1.00 96.75 188 LEU A CA 1
ATOM 1541 C C . LEU A 1 188 ? -2.242 3.684 11.509 1.00 96.75 188 LEU A C 1
ATOM 1543 O O . LEU A 1 188 ? -2.587 2.524 11.729 1.00 96.75 188 LEU A O 1
ATOM 1547 N N . SER A 1 189 ? -1.378 4.360 12.261 1.00 94.62 189 SER A N 1
ATOM 1548 C CA . SER A 1 189 ? -0.896 3.893 13.558 1.00 94.62 189 SER A CA 1
ATOM 1549 C C . SER A 1 189 ? -1.537 4.692 14.679 1.00 94.62 189 SER A C 1
ATOM 1551 O O . SER A 1 189 ? -1.639 5.924 14.627 1.00 94.62 189 SER A O 1
ATOM 1553 N N . GLU A 1 190 ? -1.939 3.979 15.722 1.00 93.38 190 GLU A N 1
ATOM 1554 C CA . GLU A 1 190 ? -2.716 4.507 16.837 1.00 93.38 190 GLU A CA 1
ATOM 1555 C C . GLU A 1 190 ? -2.085 4.157 18.186 1.00 93.38 190 GLU A C 1
ATOM 1557 O O . GLU A 1 190 ? -1.356 3.178 18.331 1.00 93.38 190 GLU A O 1
ATOM 1562 N N . ASN A 1 191 ? -2.333 4.991 19.194 1.00 91.38 191 ASN A N 1
ATOM 1563 C CA . ASN A 1 191 ? -1.998 4.643 20.572 1.00 91.38 191 ASN A CA 1
ATOM 1564 C C . ASN A 1 191 ? -3.114 3.803 21.214 1.00 91.38 191 ASN A C 1
ATOM 1566 O O . ASN A 1 191 ? -4.177 3.599 20.639 1.00 91.38 191 ASN A O 1
ATOM 1570 N N . GLU A 1 192 ? -2.901 3.354 22.452 1.00 89.06 192 GLU A N 1
ATOM 1571 C CA . GLU A 1 192 ? -3.878 2.531 23.187 1.00 89.06 192 GLU A CA 1
ATOM 1572 C C . GLU A 1 192 ? -5.240 3.205 23.406 1.00 89.06 192 GLU A C 1
ATOM 1574 O O . GLU A 1 192 ? -6.220 2.521 23.684 1.00 89.06 192 GLU A O 1
ATOM 1579 N N . ALA A 1 193 ? -5.316 4.531 23.272 1.00 89.44 193 ALA A N 1
ATOM 1580 C CA . ALA A 1 193 ? -6.558 5.285 23.377 1.00 89.44 193 ALA A CA 1
ATOM 1581 C C . ALA A 1 193 ? -7.292 5.447 22.030 1.00 89.44 193 ALA A C 1
ATOM 1583 O O . ALA A 1 193 ? -8.283 6.169 22.004 1.00 89.44 193 ALA A O 1
ATOM 1584 N N . GLY A 1 194 ? -6.813 4.832 20.939 1.00 89.12 194 GLY A N 1
ATOM 1585 C CA . GLY A 1 194 ? -7.414 4.920 19.597 1.00 89.12 194 GLY A CA 1
ATOM 1586 C C . GLY A 1 194 ? -7.026 6.169 18.793 1.00 89.12 194 GLY A C 1
ATOM 1587 O O . GLY A 1 194 ? -7.526 6.382 17.685 1.00 89.12 194 GLY A O 1
ATOM 1588 N N . LYS A 1 195 ? -6.103 6.983 19.320 1.00 93.75 195 LYS A N 1
ATOM 1589 C CA . LYS A 1 195 ? -5.692 8.246 18.692 1.00 93.75 195 LYS A CA 1
ATOM 1590 C C . LYS A 1 195 ? -4.586 8.018 17.692 1.00 93.75 195 LYS A C 1
ATOM 1592 O O . LYS A 1 195 ? -3.591 7.363 18.013 1.00 93.75 195 LYS A O 1
ATOM 1597 N N . ILE A 1 196 ? -4.709 8.664 16.540 1.00 95.19 196 ILE A N 1
ATOM 1598 C CA . ILE A 1 196 ? -3.700 8.620 15.490 1.00 95.19 196 ILE A CA 1
ATOM 1599 C C . ILE A 1 196 ? -2.405 9.257 15.982 1.00 95.19 196 ILE A C 1
ATOM 1601 O O . ILE A 1 196 ? -2.364 10.425 16.367 1.00 95.19 196 ILE A O 1
ATOM 1605 N N . THR A 1 197 ? -1.332 8.473 15.949 1.00 93.94 197 THR A N 1
ATOM 1606 C CA . THR A 1 197 ? 0.029 8.944 16.231 1.00 93.94 197 THR A CA 1
ATOM 1607 C C . THR A 1 197 ? 0.800 9.199 14.945 1.00 93.94 197 THR A C 1
ATOM 1609 O O . THR A 1 197 ? 1.633 10.104 14.890 1.00 93.94 197 THR A O 1
ATOM 1612 N N . ARG A 1 198 ? 0.508 8.422 13.896 1.00 94.31 198 ARG A N 1
ATOM 1613 C CA . ARG A 1 198 ? 1.173 8.521 12.602 1.00 94.31 198 ARG A CA 1
ATOM 1614 C C . ARG A 1 198 ? 0.281 8.000 11.486 1.00 94.31 198 ARG A C 1
ATOM 1616 O O . ARG A 1 198 ? -0.422 7.009 11.648 1.00 94.31 198 ARG A O 1
ATOM 1623 N N . ILE A 1 199 ? 0.381 8.645 10.334 1.00 96.00 199 ILE A N 1
ATOM 1624 C CA . ILE A 1 199 ? -0.199 8.210 9.071 1.00 96.00 199 ILE A CA 1
ATOM 1625 C C . ILE A 1 199 ? 0.949 8.033 8.082 1.00 96.00 199 ILE A C 1
ATOM 1627 O O . ILE A 1 199 ? 1.779 8.931 7.925 1.00 96.00 199 ILE A O 1
ATOM 1631 N N . VAL A 1 200 ? 1.006 6.886 7.415 1.00 94.81 200 VAL A N 1
ATOM 1632 C CA . VAL A 1 200 ? 1.962 6.619 6.337 1.00 94.81 200 VAL A CA 1
ATOM 1633 C C . VAL A 1 200 ? 1.195 6.470 5.035 1.00 94.81 200 VAL A C 1
ATOM 1635 O O . VAL A 1 200 ? 0.274 5.665 4.961 1.00 94.81 200 VAL A O 1
ATOM 1638 N N . ILE A 1 201 ? 1.554 7.234 4.007 1.00 94.38 201 ILE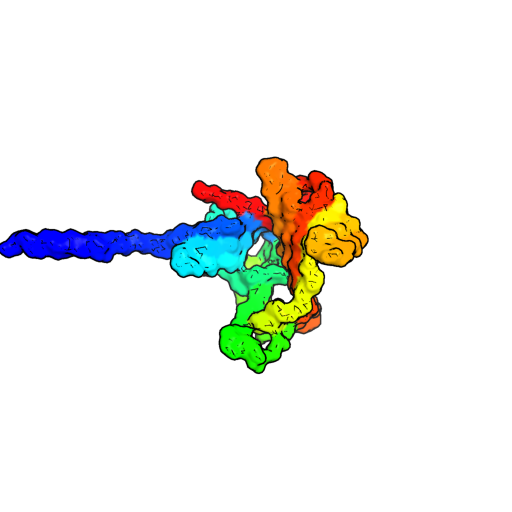 A N 1
ATOM 1639 C CA . ILE A 1 201 ? 0.932 7.125 2.683 1.00 94.38 201 ILE A CA 1
ATOM 1640 C C . ILE A 1 201 ? 2.010 6.817 1.663 1.00 94.38 201 ILE A C 1
ATOM 1642 O O . ILE A 1 201 ? 2.862 7.663 1.395 1.00 94.38 201 ILE A O 1
ATOM 1646 N N . ASN A 1 202 ? 1.940 5.622 1.084 1.00 91.69 202 ASN A N 1
ATOM 1647 C CA . ASN A 1 202 ? 2.801 5.212 -0.018 1.00 91.69 202 ASN A CA 1
ATOM 1648 C C . ASN A 1 202 ? 2.022 5.360 -1.324 1.00 91.69 202 ASN A C 1
ATOM 1650 O O . ASN A 1 202 ? 0.911 4.854 -1.449 1.00 91.69 202 ASN A O 1
ATOM 1654 N N . GLN A 1 203 ? 2.575 6.063 -2.308 1.00 89.31 203 GLN A N 1
ATOM 1655 C CA . GLN A 1 203 ? 1.898 6.253 -3.586 1.00 89.31 203 GLN A CA 1
ATOM 1656 C C . GLN A 1 203 ? 2.885 6.146 -4.741 1.00 89.31 203 GLN A C 1
ATOM 1658 O O . GLN A 1 203 ? 3.847 6.906 -4.825 1.00 89.31 203 GLN A O 1
ATOM 1663 N N . THR A 1 204 ? 2.586 5.249 -5.679 1.00 90.69 204 THR A N 1
ATOM 1664 C CA . THR A 1 204 ? 3.231 5.215 -6.994 1.00 90.69 204 THR A CA 1
ATOM 1665 C C . THR A 1 204 ? 2.256 5.756 -8.031 1.00 90.69 204 THR A C 1
ATOM 1667 O O . THR A 1 204 ? 1.207 5.169 -8.291 1.00 90.69 204 THR A O 1
ATOM 1670 N N . THR A 1 205 ? 2.581 6.903 -8.617 1.00 91.12 205 THR A N 1
ATOM 1671 C CA . THR A 1 205 ? 1.787 7.531 -9.671 1.00 91.12 205 THR A CA 1
ATOM 1672 C C . THR A 1 205 ? 2.243 7.001 -11.023 1.00 91.12 205 THR A C 1
ATOM 1674 O O . THR A 1 205 ? 3.397 7.185 -11.413 1.00 91.12 205 THR A O 1
ATOM 1677 N N . LEU A 1 206 ? 1.322 6.371 -11.748 1.00 93.00 206 LEU A N 1
ATOM 1678 C CA . LEU A 1 206 ? 1.554 5.834 -13.085 1.00 93.00 206 LEU A CA 1
ATOM 1679 C C . LEU A 1 206 ? 0.885 6.706 -14.148 1.00 93.00 206 LEU A C 1
ATOM 1681 O O . LEU A 1 206 ? -0.183 7.283 -13.921 1.00 93.00 206 LEU A O 1
ATOM 1685 N N . ASN A 1 207 ? 1.502 6.779 -15.322 1.00 94.25 207 ASN A N 1
ATOM 1686 C CA . ASN A 1 207 ? 0.897 7.390 -16.494 1.00 94.25 207 ASN A CA 1
ATOM 1687 C C . ASN A 1 207 ? -0.279 6.519 -16.974 1.00 94.25 207 ASN A C 1
ATOM 1689 O O . ASN A 1 207 ? -0.081 5.338 -17.254 1.00 94.25 207 ASN A O 1
ATOM 1693 N N . PRO A 1 208 ? -1.493 7.078 -17.117 1.00 92.62 208 PRO A N 1
ATOM 1694 C CA . PRO A 1 208 ? -2.684 6.296 -17.445 1.00 92.62 208 PRO A CA 1
ATOM 1695 C C . PRO A 1 208 ? -2.673 5.680 -18.854 1.00 92.62 208 PRO A C 1
ATOM 1697 O O . PRO A 1 208 ? -3.483 4.799 -19.126 1.00 92.62 208 PRO A O 1
ATOM 1700 N N . LEU A 1 209 ? -1.803 6.136 -19.763 1.00 94.12 209 LEU A N 1
ATOM 1701 C CA . LEU A 1 209 ? -1.755 5.659 -21.150 1.00 94.12 209 LEU A CA 1
ATOM 1702 C C . LEU A 1 209 ? -0.815 4.463 -21.335 1.00 94.12 209 LEU A C 1
ATOM 1704 O O . LEU A 1 209 ? -1.096 3.583 -22.144 1.00 94.12 209 LEU A O 1
ATOM 1708 N N . ASN A 1 210 ? 0.314 4.443 -20.626 1.00 95.31 210 ASN A N 1
ATOM 1709 C CA . ASN A 1 210 ? 1.387 3.462 -20.838 1.00 95.31 210 ASN A CA 1
ATOM 1710 C C . ASN A 1 210 ? 1.922 2.830 -19.540 1.00 95.31 210 ASN A C 1
ATOM 1712 O O . ASN A 1 210 ? 2.861 2.038 -19.600 1.00 95.31 210 ASN A O 1
ATOM 1716 N N . ASN A 1 211 ? 1.343 3.169 -18.384 1.00 95.12 211 ASN A N 1
ATOM 1717 C CA . ASN A 1 211 ? 1.780 2.742 -17.054 1.00 95.12 211 ASN A CA 1
ATOM 1718 C C . ASN A 1 211 ? 3.241 3.084 -16.726 1.00 95.12 211 ASN A C 1
ATOM 1720 O O . ASN A 1 211 ? 3.843 2.445 -15.866 1.00 95.12 211 ASN A O 1
ATOM 1724 N N . GLU A 1 212 ? 3.828 4.085 -17.384 1.00 95.31 212 GLU A N 1
ATOM 1725 C CA . GLU A 1 212 ? 5.144 4.593 -17.004 1.00 95.31 212 GLU A CA 1
ATOM 1726 C C . GLU A 1 212 ? 5.103 5.157 -15.579 1.00 95.31 212 GLU A C 1
ATOM 1728 O O . GLU A 1 212 ? 4.178 5.894 -15.225 1.00 95.31 212 GLU A O 1
ATOM 1733 N N . ILE A 1 213 ? 6.118 4.857 -14.768 1.00 93.00 213 ILE A N 1
ATOM 1734 C CA . ILE A 1 213 ? 6.257 5.456 -13.439 1.00 93.00 213 ILE A CA 1
ATOM 1735 C C . ILE A 1 213 ? 6.528 6.952 -13.603 1.00 93.00 213 ILE A C 1
ATOM 1737 O O . ILE A 1 213 ? 7.575 7.358 -14.120 1.00 93.00 213 ILE A O 1
ATOM 1741 N N . ILE A 1 214 ? 5.593 7.774 -13.130 1.00 91.56 214 ILE A N 1
ATOM 1742 C CA . ILE A 1 214 ? 5.744 9.228 -13.056 1.00 91.56 214 ILE A CA 1
ATOM 1743 C C . ILE A 1 214 ? 6.501 9.588 -11.780 1.00 91.56 214 ILE A C 1
ATOM 1745 O O . ILE A 1 214 ? 7.468 10.342 -11.840 1.00 91.56 214 ILE A O 1
ATOM 1749 N N . GLN A 1 215 ? 6.079 9.031 -10.644 1.00 89.00 215 GLN A N 1
ATOM 1750 C CA . GLN A 1 215 ? 6.602 9.382 -9.325 1.00 89.00 215 GLN A CA 1
ATOM 1751 C C . GLN A 1 215 ? 6.297 8.280 -8.307 1.00 89.00 215 GLN A C 1
ATOM 1753 O O . GLN A 1 215 ? 5.220 7.689 -8.363 1.00 89.00 215 GLN A O 1
ATOM 1758 N N . THR A 1 216 ? 7.190 8.081 -7.338 1.00 87.75 216 THR A N 1
ATOM 1759 C CA . THR A 1 216 ? 6.966 7.201 -6.181 1.00 87.75 216 THR A CA 1
ATOM 1760 C C . THR A 1 216 ? 7.250 7.984 -4.909 1.00 87.75 216 THR A C 1
ATOM 1762 O O . THR A 1 216 ? 8.378 8.395 -4.693 1.00 87.75 216 THR A O 1
ATOM 1765 N N . VAL A 1 217 ? 6.259 8.207 -4.054 1.00 87.12 217 VAL A N 1
ATOM 1766 C CA . VAL A 1 217 ? 6.394 9.050 -2.855 1.00 87.12 217 VAL A CA 1
ATOM 1767 C C . VAL A 1 217 ? 5.912 8.323 -1.611 1.00 87.12 217 VAL A C 1
ATOM 1769 O O . VAL A 1 217 ? 4.978 7.524 -1.665 1.00 87.12 217 VAL A O 1
ATOM 1772 N N . ALA A 1 218 ? 6.544 8.644 -0.484 1.00 89.38 218 ALA A N 1
ATOM 1773 C CA . ALA A 1 218 ? 6.108 8.235 0.841 1.00 89.38 218 ALA A CA 1
ATOM 1774 C C . ALA A 1 218 ? 5.947 9.478 1.725 1.00 89.38 218 ALA A C 1
ATOM 1776 O O . ALA A 1 218 ? 6.895 10.254 1.892 1.00 89.38 218 ALA A O 1
ATOM 1777 N N . TYR A 1 219 ? 4.756 9.649 2.292 1.00 91.38 219 TYR A N 1
ATOM 1778 C CA . TYR A 1 219 ? 4.447 10.709 3.247 1.00 91.38 219 TYR A CA 1
ATOM 1779 C C . TYR A 1 219 ? 4.272 10.128 4.641 1.00 91.38 219 TYR A C 1
ATOM 1781 O O . TYR A 1 219 ? 3.616 9.104 4.821 1.00 91.38 219 TYR A O 1
ATOM 1789 N N . PHE A 1 220 ? 4.840 10.815 5.622 1.00 93.00 220 PHE A N 1
ATOM 1790 C CA . PHE A 1 220 ? 4.707 10.524 7.037 1.00 93.00 220 PHE A CA 1
ATOM 1791 C C . PHE A 1 220 ? 4.045 11.730 7.686 1.00 93.00 220 PHE A C 1
ATOM 1793 O O . PHE A 1 220 ? 4.612 12.818 7.736 1.00 93.00 220 PHE A O 1
ATOM 1800 N N . LEU A 1 221 ? 2.817 11.545 8.137 1.00 94.38 221 LEU A N 1
ATOM 1801 C CA . LEU A 1 221 ? 1.960 12.617 8.613 1.00 94.38 221 LEU A CA 1
ATOM 1802 C C . LEU A 1 221 ? 1.629 12.369 10.082 1.00 94.38 221 LEU A C 1
ATOM 1804 O O . LEU A 1 221 ? 1.345 11.239 10.478 1.00 94.38 221 LEU A O 1
ATOM 1808 N N . SER A 1 222 ? 1.649 13.417 10.890 1.00 95.00 222 SER A N 1
ATOM 1809 C CA . SER A 1 222 ? 1.173 13.385 12.275 1.00 95.00 222 SER A CA 1
ATOM 1810 C C . SER A 1 222 ? 0.206 14.540 12.502 1.00 95.00 222 SER A C 1
ATOM 1812 O O . SER A 1 222 ? 0.453 15.635 11.996 1.00 95.00 222 SER A O 1
ATOM 1814 N N . PRO A 1 223 ? -0.896 14.339 13.230 1.00 95.19 223 PRO A N 1
ATOM 1815 C CA . PRO A 1 223 ? -1.843 15.416 13.450 1.00 95.19 223 PRO A CA 1
ATOM 1816 C C . PRO A 1 223 ? -1.302 16.402 14.497 1.00 95.19 223 PRO A C 1
ATOM 1818 O O . PRO A 1 223 ? -0.652 16.006 15.464 1.00 95.19 223 PRO A O 1
ATOM 1821 N N . GLU A 1 224 ? -1.567 17.694 14.313 1.00 94.44 224 GLU A N 1
ATOM 1822 C CA . GLU A 1 224 ? -1.249 18.731 15.306 1.00 94.44 224 GLU A CA 1
ATOM 1823 C C . GLU A 1 224 ? -2.190 18.663 16.514 1.00 94.44 224 GLU A C 1
ATOM 1825 O O . GLU A 1 224 ? -1.807 18.927 17.655 1.00 94.44 224 GLU A O 1
ATOM 1830 N N . SER A 1 225 ? -3.438 18.278 16.255 1.00 92.31 225 SER A N 1
ATOM 1831 C CA . SER A 1 225 ? -4.485 18.106 17.255 1.00 92.31 225 SER A CA 1
ATOM 1832 C C . SER A 1 225 ? -4.879 16.633 17.397 1.00 92.31 225 SER A C 1
ATOM 1834 O O . SER A 1 225 ? -4.404 15.762 16.673 1.00 92.31 225 SER A O 1
ATOM 1836 N N . LYS A 1 226 ? -5.716 16.311 18.385 1.00 93.00 226 LYS A N 1
ATOM 1837 C CA . LYS A 1 226 ? -6.161 14.927 18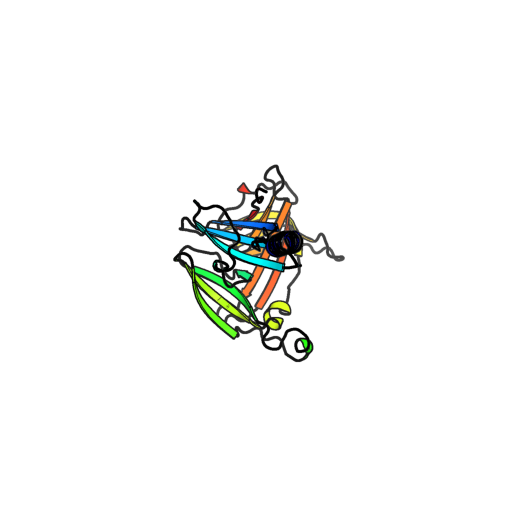.593 1.00 93.00 226 LYS A CA 1
ATOM 1838 C C . LYS A 1 226 ? -7.136 14.533 17.483 1.00 93.00 226 LYS A C 1
ATOM 1840 O O . LYS A 1 226 ? -8.164 15.185 17.337 1.00 93.00 226 LYS A O 1
ATOM 1845 N N . ILE A 1 227 ? -6.812 13.458 16.770 1.00 95.00 227 ILE A N 1
ATOM 1846 C CA . ILE A 1 227 ? -7.654 12.835 15.744 1.00 95.00 227 ILE A CA 1
ATOM 1847 C C . ILE A 1 227 ? -7.776 11.351 16.078 1.00 95.00 227 ILE A C 1
ATOM 1849 O O . ILE A 1 227 ? -6.774 10.707 16.411 1.00 95.00 227 ILE A O 1
ATOM 1853 N N . GLU A 1 228 ? -8.991 10.821 16.014 1.00 94.62 228 GLU A N 1
ATOM 1854 C CA . GLU A 1 228 ? -9.281 9.423 16.317 1.00 94.62 228 GLU A CA 1
ATOM 1855 C C . GLU A 1 228 ? -9.248 8.586 15.030 1.00 94.62 228 GLU A C 1
ATOM 1857 O O . GLU A 1 228 ? -9.591 9.049 13.942 1.00 94.62 228 GLU A O 1
ATOM 1862 N N . SER A 1 229 ? -8.856 7.316 15.134 1.00 92.38 229 SER A N 1
ATOM 1863 C CA . SER A 1 229 ? -8.837 6.385 13.991 1.00 92.38 229 SER A CA 1
ATOM 1864 C C . SER A 1 229 ? -10.215 6.253 13.325 1.00 92.38 229 SER A C 1
ATOM 1866 O O . SER A 1 229 ? -10.316 6.141 12.099 1.00 92.38 229 SER A O 1
ATOM 1868 N N . SER A 1 230 ? -11.286 6.359 14.118 1.00 92.81 230 SER A N 1
ATOM 1869 C CA . SER A 1 230 ? -12.682 6.340 13.668 1.00 92.81 230 SER A CA 1
ATOM 1870 C C . SER A 1 230 ? -13.090 7.525 12.790 1.00 92.81 230 SER A C 1
ATOM 1872 O O . SER A 1 230 ? -14.136 7.451 12.149 1.00 92.81 230 SER A O 1
ATOM 1874 N N . ASP A 1 231 ? -12.295 8.598 12.745 1.00 95.25 231 ASP A N 1
ATOM 1875 C CA . ASP A 1 231 ? -12.572 9.761 11.893 1.00 95.25 231 ASP A CA 1
ATOM 1876 C C . ASP A 1 231 ? -12.280 9.473 10.407 1.00 95.25 231 ASP A C 1
ATOM 1878 O O . ASP A 1 231 ? -12.704 10.222 9.528 1.00 95.25 231 ASP A O 1
ATOM 1882 N N . PHE A 1 232 ? -11.573 8.375 10.119 1.00 95.31 232 PHE A N 1
ATOM 1883 C CA . PHE A 1 232 ? -11.268 7.900 8.770 1.00 95.31 232 PHE A CA 1
ATOM 1884 C C . PHE A 1 232 ? -12.247 6.811 8.345 1.00 95.31 232 PHE A C 1
ATOM 1886 O O . PHE A 1 232 ? -12.614 5.950 9.146 1.00 95.31 232 PHE A O 1
ATOM 1893 N N . SER A 1 233 ? -12.594 6.766 7.060 1.00 94.06 233 SER A N 1
ATOM 1894 C CA . SER A 1 233 ? -13.323 5.621 6.507 1.00 94.06 233 SER A CA 1
ATOM 1895 C C . SER A 1 233 ? -12.439 4.372 6.414 1.00 94.06 233 SER A C 1
ATOM 1897 O O . SER A 1 233 ? -11.216 4.452 6.422 1.00 94.06 233 SER A O 1
ATOM 1899 N N . ASP A 1 234 ? -13.052 3.199 6.255 1.00 90.19 234 ASP A N 1
ATOM 1900 C CA . ASP A 1 234 ? -12.301 1.947 6.071 1.00 90.19 234 ASP A CA 1
ATOM 1901 C C . ASP A 1 234 ? -11.789 1.756 4.633 1.00 90.19 234 ASP A C 1
ATOM 1903 O O . ASP A 1 234 ? -10.957 0.891 4.358 1.00 90.19 234 ASP A O 1
ATOM 1907 N N . ARG A 1 235 ? -12.314 2.519 3.665 1.00 92.25 235 ARG A N 1
ATOM 1908 C CA . ARG A 1 235 ? -12.059 2.270 2.241 1.00 92.25 235 ARG A CA 1
ATOM 1909 C C . ARG A 1 235 ? -10.708 2.835 1.820 1.00 92.25 235 ARG A C 1
ATOM 1911 O O . ARG A 1 235 ? -10.567 4.054 1.690 1.00 92.25 235 ARG A O 1
ATOM 1918 N N . GLY A 1 236 ? -9.773 1.950 1.469 1.00 93.88 236 GLY A N 1
ATOM 1919 C CA . GLY A 1 236 ? -8.426 2.330 1.033 1.00 93.88 236 GLY A CA 1
ATOM 1920 C C . GLY A 1 236 ? -7.550 2.855 2.172 1.00 93.88 236 GLY A C 1
ATOM 1921 O O . GLY A 1 236 ? -6.567 3.545 1.895 1.00 93.88 236 GLY A O 1
ATOM 1922 N N . ILE A 1 237 ? -7.941 2.556 3.415 1.00 96.50 237 ILE A N 1
ATOM 1923 C CA . ILE A 1 237 ? -7.254 2.905 4.655 1.00 96.50 237 ILE A CA 1
ATOM 1924 C C . ILE A 1 237 ? -6.995 1.607 5.423 1.00 96.50 237 ILE A C 1
ATOM 1926 O O . ILE A 1 237 ? -7.903 0.819 5.673 1.00 96.50 237 ILE A O 1
ATOM 1930 N N . PHE A 1 238 ? -5.744 1.393 5.785 1.00 97.25 238 PHE A N 1
ATOM 1931 C CA . PHE A 1 238 ? -5.250 0.262 6.541 1.00 97.25 238 PHE A CA 1
ATOM 1932 C C . PHE A 1 238 ? -5.093 0.651 8.011 1.00 97.25 238 PHE A C 1
ATOM 1934 O O . PHE A 1 238 ? -4.425 1.637 8.328 1.00 97.25 238 PHE A O 1
ATOM 1941 N N . ARG A 1 239 ? -5.678 -0.142 8.908 1.00 95.38 239 ARG A N 1
ATOM 1942 C CA . ARG A 1 239 ? -5.569 0.041 10.360 1.00 95.38 239 ARG A CA 1
ATOM 1943 C C . ARG A 1 239 ? -4.627 -0.981 10.951 1.00 95.38 239 ARG A C 1
ATOM 1945 O O . ARG A 1 239 ? -4.637 -2.136 10.527 1.00 95.38 239 ARG A O 1
ATOM 1952 N N . GLU A 1 240 ? -3.822 -0.542 11.904 1.00 93.56 240 GLU A N 1
ATOM 1953 C CA . GLU A 1 240 ? -2.905 -1.411 12.626 1.00 93.56 240 GLU A CA 1
ATOM 1954 C C . GLU A 1 240 ? -3.679 -2.483 13.402 1.00 93.56 240 GLU A C 1
ATOM 1956 O O . GLU A 1 240 ? -4.697 -2.213 14.040 1.00 93.56 240 GLU A O 1
ATOM 1961 N N . VAL A 1 241 ? -3.201 -3.721 13.331 1.00 90.00 241 VAL A N 1
ATOM 1962 C CA . VAL A 1 241 ? -3.726 -4.847 14.096 1.00 90.00 241 VAL A CA 1
ATOM 1963 C C . VAL A 1 241 ? -2.615 -5.313 15.011 1.00 90.00 241 VAL A C 1
ATOM 1965 O O . VAL A 1 241 ? -1.566 -5.757 14.551 1.00 90.00 241 VAL A O 1
ATOM 1968 N N . LYS A 1 242 ? -2.847 -5.263 16.321 1.00 79.94 242 LYS A N 1
ATOM 1969 C CA . LYS A 1 242 ? -1.919 -5.882 17.266 1.00 79.94 242 LYS A CA 1
ATOM 1970 C C . LYS A 1 242 ? -1.992 -7.392 17.071 1.00 79.94 242 LYS A C 1
ATOM 1972 O O . LYS A 1 242 ? -3.029 -7.994 17.349 1.00 79.94 242 LYS A O 1
ATOM 1977 N N . ALA A 1 243 ? -0.910 -7.995 16.584 1.00 62.88 243 ALA A N 1
ATOM 1978 C CA . ALA A 1 243 ? -0.785 -9.442 16.585 1.00 62.88 243 ALA A CA 1
ATOM 1979 C C . ALA A 1 243 ? -0.880 -9.917 18.044 1.00 62.88 243 ALA A C 1
ATOM 1981 O O . ALA A 1 243 ? -0.074 -9.528 18.892 1.00 62.88 243 ALA A O 1
ATOM 1982 N N . SER A 1 244 ? -1.913 -10.694 18.364 1.00 51.22 244 SER A N 1
ATOM 1983 C CA . SER A 1 244 ? -1.972 -11.407 19.636 1.00 51.22 244 SER A CA 1
ATOM 1984 C C . SER A 1 244 ? -0.843 -12.434 19.629 1.00 51.22 244 SER A C 1
ATOM 1986 O O . SER A 1 244 ? -0.861 -13.328 18.783 1.00 51.22 244 SER A O 1
ATOM 1988 N N . LYS A 1 245 ? 0.142 -12.251 20.514 1.00 42.03 245 LYS A N 1
ATOM 1989 C CA . LYS A 1 245 ? 1.150 -13.274 20.815 1.00 42.03 245 LYS A CA 1
ATOM 1990 C C . LYS A 1 245 ? 0.499 -14.515 21.409 1.00 42.03 245 LYS A C 1
ATOM 1992 O O . LYS A 1 245 ? -0.480 -14.340 22.172 1.00 42.03 245 LYS A O 1
#

pLDDT: mean 86.05, std 15.49, range [36.12, 98.25]

Secondary structure (DSSP, 8-state):
--HHHHHHHHHHHHHH-------PPPEEEEEEEEE-BTSSEEEEEEEEEETTTEEEEEEEEEETTS-----TTT--S-SEESS--BSSEEEEEEEE-SS-SGGGGGGS----S-SEEEEEEETTEEEEEEEEEHHHHHHS-----EEEEESEEEE-SSEEEEEEEEESS-TT--EEEEEEEESSSEEEEE-TTSBEEEEEEEEEEE-TTT--EEEEEEEEEEESS--BGGGS-STTEEEE-----